Protein AF-A0A0D3BZG3-F1 (afdb_monomer)

InterPro domains:
  IPR004252 Probable transposase, Ptta/En/Spm, plant [PF03004] (2-78)

Organism: NCBI:txid109376

Mean predicted aligned error: 18.25 Å

Secondary structure (DSSP, 8-state):
-HHHHHHHB-TTS-BSSHHHHHHHHHHHHHHHHHHHHHHHH-TT----PPPHHHHHHHHHHHSPEETTEETTTTTTTTS-STHHHHHHHHHHHHHHHHHHHHHHHHHHHHHHHHHHHHHHHHHHHHHHHHHHHHHHHHH-HHHHHHHHHHHHHS--TTSS-----HHHHHHHHHHHHHHHT--

Structure (mmCIF, N/CA/C/O backbone):
data_AF-A0A0D3BZG3-F1
#
_entry.id   AF-A0A0D3BZG3-F1
#
loop_
_atom_site.group_PDB
_atom_site.id
_atom_site.type_symbol
_atom_site.label_atom_id
_atom_site.label_alt_id
_atom_site.label_comp_id
_atom_site.label_asym_id
_atom_site.label_entity_id
_atom_site.label_seq_id
_atom_site.pdbx_PDB_ins_code
_atom_site.Cartn_x
_atom_site.Cartn_y
_atom_site.Cartn_z
_atom_site.occupancy
_atom_site.B_iso_or_equiv
_atom_site.auth_seq_id
_atom_site.auth_comp_id
_atom_site.auth_asym_id
_atom_site.auth_atom_id
_atom_site.pdbx_PDB_model_num
ATOM 1 N N . MET A 1 1 ? -19.633 0.358 17.321 1.00 70.88 1 MET A N 1
ATOM 2 C CA . MET A 1 1 ? -20.616 -0.721 17.039 1.00 70.88 1 MET A CA 1
ATOM 3 C C . MET A 1 1 ? -20.225 -1.660 15.892 1.00 70.88 1 MET A C 1
ATOM 5 O O . MET A 1 1 ? -20.568 -2.832 15.972 1.00 70.88 1 MET A O 1
ATOM 9 N N . GLU A 1 2 ? -19.466 -1.230 14.874 1.00 72.12 2 GLU A N 1
ATOM 10 C CA . GLU A 1 2 ? -19.114 -2.081 13.711 1.00 72.12 2 GLU A CA 1
ATOM 11 C C . GLU A 1 2 ? -18.457 -3.430 14.058 1.00 72.12 2 GLU A C 1
ATOM 13 O O . GLU A 1 2 ? -18.775 -4.464 13.470 1.00 72.12 2 GLU A O 1
ATOM 18 N N . LEU A 1 3 ? -17.553 -3.451 15.043 1.00 72.25 3 LEU A N 1
ATOM 19 C CA . LEU A 1 3 ? -16.889 -4.688 15.463 1.00 72.25 3 LEU A CA 1
ATOM 20 C C . LEU A 1 3 ? -17.866 -5.678 16.121 1.00 72.25 3 LEU A C 1
ATOM 22 O O . LEU A 1 3 ? -17.740 -6.891 15.933 1.00 72.25 3 LEU A O 1
ATOM 26 N N . PHE A 1 4 ? -18.840 -5.165 16.877 1.00 75.69 4 PHE A N 1
ATOM 27 C CA . PHE A 1 4 ? -19.875 -5.971 17.525 1.00 75.69 4 PHE A CA 1
ATOM 28 C C . PHE A 1 4 ? -20.779 -6.621 16.474 1.00 75.69 4 PHE A C 1
ATOM 30 O O . PHE A 1 4 ? -21.001 -7.829 16.517 1.00 75.69 4 PHE A O 1
ATOM 37 N N . ASP A 1 5 ? -21.180 -5.852 15.462 1.00 78.50 5 ASP A N 1
ATOM 38 C CA . ASP A 1 5 ? -21.938 -6.347 14.314 1.00 78.50 5 ASP A CA 1
ATOM 39 C C . ASP A 1 5 ? -21.206 -7.458 13.566 1.00 78.50 5 ASP A C 1
ATOM 41 O O . ASP A 1 5 ? -21.783 -8.506 13.289 1.00 78.50 5 ASP A O 1
ATOM 45 N N . ARG A 1 6 ? -19.908 -7.280 13.305 1.00 79.44 6 ARG A N 1
ATOM 46 C CA . ARG A 1 6 ? -19.104 -8.277 12.583 1.00 79.44 6 ARG A CA 1
ATOM 47 C C . ARG A 1 6 ? -18.940 -9.596 13.341 1.00 79.44 6 ARG A C 1
ATOM 49 O O . ARG A 1 6 ? -18.665 -10.621 12.725 1.00 79.44 6 ARG A O 1
ATOM 56 N N . THR A 1 7 ? -19.057 -9.566 14.666 1.00 77.88 7 THR A N 1
ATOM 57 C CA . THR A 1 7 ? -18.831 -10.732 15.535 1.00 77.88 7 THR A CA 1
ATOM 58 C C . THR A 1 7 ? -20.122 -11.406 15.993 1.00 77.88 7 THR A C 1
ATOM 60 O O . THR A 1 7 ? -20.099 -12.603 16.266 1.00 77.88 7 THR A O 1
ATOM 63 N N . HIS A 1 8 ? -21.240 -10.675 16.036 1.00 80.12 8 HIS A N 1
ATOM 64 C CA . HIS A 1 8 ? -22.516 -11.167 16.566 1.00 80.12 8 HIS A CA 1
ATOM 65 C C . HIS A 1 8 ? -23.645 -11.211 15.526 1.00 80.12 8 HIS A C 1
ATOM 67 O O . HIS A 1 8 ? -24.749 -11.632 15.872 1.00 80.12 8 HIS A O 1
ATOM 73 N N . LYS A 1 9 ? -23.401 -10.834 14.260 1.00 86.25 9 LYS A N 1
ATOM 74 C CA . LYS A 1 9 ? -24.331 -11.060 13.140 1.00 86.25 9 LYS A CA 1
ATOM 75 C C . LYS A 1 9 ? -23.862 -12.213 12.248 1.00 86.25 9 LYS A C 1
ATOM 77 O O . LYS A 1 9 ? -22.671 -12.424 12.032 1.00 86.25 9 LYS A O 1
ATOM 82 N N . ASN A 1 10 ? -24.814 -12.981 11.727 1.00 83.69 10 ASN A N 1
ATOM 83 C CA . ASN A 1 10 ? -24.565 -14.036 10.751 1.00 83.69 10 ASN A CA 1
ATOM 84 C C . ASN A 1 10 ? -24.375 -13.452 9.335 1.00 83.69 10 ASN A C 1
ATOM 86 O O . ASN A 1 10 ? -24.550 -12.258 9.101 1.00 83.69 10 ASN A O 1
ATOM 90 N N . LYS A 1 11 ? -24.062 -14.307 8.351 1.00 84.00 11 LYS A N 1
ATOM 91 C CA . LYS A 1 11 ? -23.885 -13.888 6.944 1.00 84.00 11 LYS A CA 1
ATOM 92 C C . LYS A 1 11 ? -25.138 -13.253 6.315 1.00 84.00 11 LYS A C 1
ATOM 94 O O . LYS A 1 11 ? -25.017 -12.603 5.285 1.00 84.00 11 LYS A O 1
ATOM 99 N N . ALA A 1 12 ? -26.315 -13.448 6.911 1.00 83.44 12 ALA A N 1
ATOM 100 C CA . ALA A 1 12 ? -27.575 -12.840 6.488 1.00 83.44 12 ALA A CA 1
ATOM 101 C C . ALA A 1 12 ? -27.869 -11.505 7.207 1.00 83.44 12 ALA A C 1
ATOM 103 O O . ALA A 1 12 ? -28.933 -10.930 7.005 1.00 83.44 12 ALA A O 1
ATOM 104 N N . GLY A 1 13 ? -26.952 -11.012 8.050 1.00 80.69 13 GLY A N 1
ATOM 105 C CA . GLY A 1 13 ? -27.089 -9.748 8.778 1.00 80.69 13 GLY A CA 1
ATOM 106 C C . GLY A 1 13 ? -27.972 -9.812 10.029 1.00 80.69 13 GLY A C 1
ATOM 107 O O . GLY A 1 13 ? -28.154 -8.788 10.683 1.00 80.69 13 GLY A O 1
ATOM 108 N N . ALA A 1 14 ? -28.491 -10.988 10.389 1.00 85.31 14 ALA A N 1
ATOM 109 C CA . ALA A 1 14 ? -29.283 -11.188 11.603 1.00 85.31 14 ALA A CA 1
ATOM 110 C C . ALA A 1 14 ? -28.386 -11.533 12.799 1.00 85.31 14 ALA A C 1
ATOM 112 O O . ALA A 1 14 ? -27.358 -12.196 12.630 1.00 85.31 14 ALA A O 1
ATOM 113 N N . PHE A 1 15 ? -28.778 -11.117 14.006 1.00 85.75 15 PHE A N 1
ATOM 114 C CA . PHE A 1 15 ? -28.044 -11.462 15.223 1.00 85.75 15 PHE A CA 1
ATOM 115 C C . PHE A 1 15 ? -28.040 -12.975 15.459 1.00 85.75 15 PHE A C 1
ATOM 117 O O . PHE A 1 15 ? -29.028 -13.670 15.229 1.00 85.75 15 PHE A O 1
ATOM 124 N N . VAL A 1 16 ? -26.892 -13.488 15.895 1.00 83.75 16 VAL A N 1
ATOM 125 C CA . VAL A 1 16 ? -26.680 -14.918 16.156 1.00 83.75 16 VAL A CA 1
ATOM 126 C C . VAL A 1 16 ? -27.419 -15.364 17.420 1.00 83.75 16 VAL A C 1
ATOM 128 O O . VAL A 1 16 ? -27.819 -16.523 17.520 1.00 83.75 16 VAL A O 1
ATOM 131 N N . ASP A 1 17 ? -27.625 -14.455 18.372 1.00 84.25 17 ASP A N 1
ATOM 132 C CA . ASP A 1 17 ? -28.314 -14.723 19.626 1.00 84.25 17 ASP A CA 1
ATOM 133 C C . ASP A 1 17 ? -29.181 -13.535 20.084 1.00 84.25 17 ASP A C 1
ATOM 135 O O . ASP A 1 17 ? -28.830 -12.370 19.893 1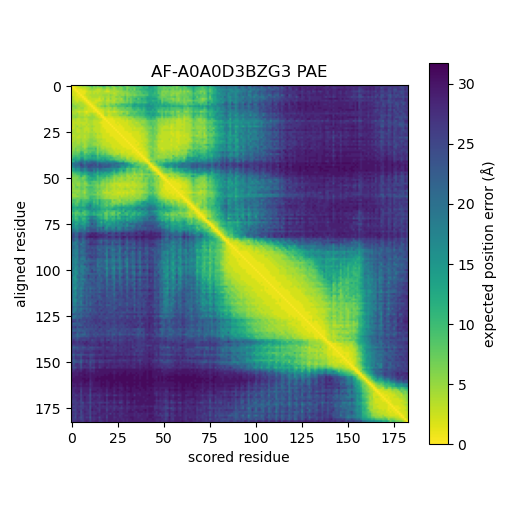.00 84.25 17 ASP A O 1
ATOM 139 N N . GLU A 1 18 ? -30.304 -13.848 20.741 1.00 85.12 18 GLU A N 1
ATOM 140 C CA . GLU A 1 18 ? -31.297 -12.879 21.242 1.00 85.12 18 GLU A CA 1
ATOM 141 C C . GLU A 1 18 ? -30.703 -11.906 22.278 1.00 85.12 18 GLU A C 1
ATOM 143 O O . GLU A 1 18 ? -31.145 -10.768 22.437 1.00 85.12 18 GLU A O 1
ATOM 148 N N . ARG A 1 19 ? -29.655 -12.329 22.992 1.00 83.19 19 ARG A N 1
ATOM 149 C CA . ARG A 1 19 ? -28.998 -11.498 24.003 1.00 83.19 19 ARG A CA 1
ATOM 150 C C . ARG A 1 19 ? -28.134 -10.415 23.360 1.00 83.19 19 ARG A C 1
ATOM 152 O O . ARG A 1 19 ? -28.138 -9.292 23.857 1.00 83.19 19 ARG A O 1
ATOM 159 N N . SER A 1 20 ? -27.417 -10.731 22.288 1.00 82.06 20 SER A N 1
ATOM 160 C CA . SER A 1 20 ? -26.650 -9.761 21.504 1.00 82.06 20 SER A CA 1
ATOM 161 C C . SER A 1 20 ? -27.558 -8.753 20.817 1.00 82.06 20 SER A C 1
ATOM 163 O O . SER A 1 20 ? -27.250 -7.566 20.839 1.00 82.06 20 SER A O 1
ATOM 165 N N . GLU A 1 21 ? -28.705 -9.198 20.299 1.00 86.00 21 GLU A N 1
ATOM 166 C CA . GLU A 1 21 ? -29.731 -8.301 19.758 1.00 86.00 21 GLU A CA 1
ATOM 167 C C . GLU A 1 21 ? -30.263 -7.340 20.827 1.00 86.00 21 GLU A C 1
ATOM 169 O O . GLU A 1 21 ? -30.311 -6.130 20.611 1.00 86.00 21 GLU A O 1
ATOM 174 N N . LYS A 1 22 ? -30.583 -7.850 22.022 1.00 87.00 22 LYS A N 1
ATOM 175 C CA . LYS A 1 22 ? -31.026 -7.008 23.137 1.00 87.00 22 LYS A CA 1
ATOM 176 C C . LYS A 1 22 ? -29.976 -5.970 23.538 1.00 87.00 22 LYS A C 1
ATOM 178 O O . LYS A 1 22 ? -30.313 -4.806 23.701 1.00 87.00 22 LYS A O 1
ATOM 183 N N . ILE A 1 23 ? -28.710 -6.374 23.661 1.00 84.88 23 ILE A N 1
ATOM 184 C CA . ILE A 1 23 ? -27.612 -5.450 23.988 1.00 84.88 23 ILE A CA 1
ATOM 185 C C . ILE A 1 23 ? -27.463 -4.402 22.891 1.00 84.88 23 ILE A C 1
ATOM 187 O O . ILE A 1 23 ? -27.331 -3.226 23.199 1.00 84.88 23 ILE A O 1
ATOM 191 N N . TYR A 1 24 ? -27.510 -4.806 21.624 1.00 86.19 24 TYR A N 1
ATOM 192 C CA . TYR A 1 24 ? -27.417 -3.876 20.508 1.00 86.19 24 TYR A CA 1
ATOM 193 C C . TYR A 1 24 ? -28.527 -2.818 20.555 1.00 86.19 24 TYR A C 1
ATOM 195 O O . TYR A 1 24 ? -28.238 -1.629 20.446 1.00 86.19 24 TYR A O 1
ATOM 203 N N . AS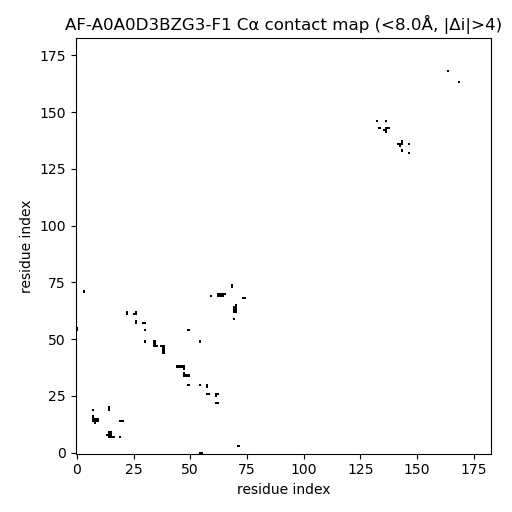N A 1 25 ? -29.772 -3.242 20.785 1.00 87.75 25 ASN A N 1
ATOM 204 C CA . ASN A 1 25 ? -30.918 -2.342 20.896 1.00 87.75 25 ASN A CA 1
ATOM 205 C C . ASN A 1 25 ? -30.816 -1.425 22.126 1.00 87.75 25 ASN A C 1
ATOM 207 O O . ASN A 1 25 ? -31.106 -0.237 22.019 1.00 87.75 25 ASN A O 1
ATOM 211 N N . ASP A 1 26 ? -30.350 -1.940 23.268 1.00 88.25 26 ASP A N 1
ATOM 212 C CA . ASP A 1 26 ? -30.144 -1.148 24.487 1.00 88.25 26 ASP A CA 1
ATOM 213 C C . ASP A 1 26 ? -29.033 -0.092 24.300 1.00 88.25 26 ASP A C 1
ATOM 215 O O . ASP A 1 26 ? -29.169 1.044 24.761 1.00 88.25 26 ASP A O 1
ATOM 219 N N . VAL A 1 27 ? -27.943 -0.436 23.598 1.00 87.31 27 VAL A N 1
ATOM 220 C CA . VAL A 1 27 ? -26.867 0.510 23.248 1.00 87.31 27 VAL A CA 1
ATOM 221 C C . VAL A 1 27 ? -27.385 1.571 22.284 1.00 87.31 27 VAL A C 1
ATOM 223 O O . VAL A 1 27 ? -27.150 2.753 22.516 1.00 87.31 27 VAL A O 1
ATOM 226 N N . ALA A 1 28 ? -28.093 1.165 21.227 1.00 86.69 28 ALA A N 1
ATOM 227 C CA . ALA A 1 28 ? -28.656 2.082 20.240 1.00 86.69 28 ALA A CA 1
ATOM 228 C C . ALA A 1 28 ? -29.630 3.071 20.896 1.00 86.69 28 ALA A C 1
ATOM 230 O O . ALA A 1 28 ? -29.489 4.275 20.719 1.00 86.69 28 ALA A O 1
ATOM 231 N N . ALA A 1 29 ? -30.529 2.587 21.759 1.00 89.25 29 ALA A N 1
ATOM 232 C CA . ALA A 1 29 ? -31.449 3.442 22.502 1.00 89.25 29 ALA A CA 1
ATOM 233 C C . ALA A 1 29 ? -30.719 4.444 23.411 1.00 89.25 29 ALA A C 1
ATOM 235 O O . ALA A 1 29 ? -31.145 5.590 23.541 1.00 89.25 29 ALA A O 1
ATOM 236 N N . ARG A 1 30 ? -29.608 4.036 24.041 1.00 87.25 30 ARG A N 1
ATOM 237 C CA . ARG A 1 30 ? -28.824 4.924 24.909 1.00 87.25 30 ARG A CA 1
ATOM 238 C C . ARG A 1 30 ? -27.984 5.937 24.125 1.00 87.25 30 ARG A C 1
ATOM 240 O O . ARG A 1 30 ? -27.768 7.039 24.628 1.00 87.25 30 ARG A O 1
ATOM 247 N N . ILE A 1 31 ? -27.520 5.578 22.928 1.00 87.75 31 ILE A N 1
ATOM 248 C CA . ILE A 1 31 ? -26.890 6.506 21.979 1.00 87.75 31 ILE A CA 1
ATOM 249 C C . ILE A 1 31 ? -27.908 7.563 21.563 1.00 87.75 31 ILE A C 1
ATOM 251 O O . ILE A 1 31 ? -27.652 8.738 21.797 1.00 87.75 31 ILE A O 1
ATOM 255 N N . ASP A 1 32 ? -29.085 7.150 21.087 1.00 86.75 32 ASP A N 1
ATOM 256 C CA . ASP A 1 32 ? -30.158 8.065 20.679 1.00 86.75 32 ASP A CA 1
ATOM 257 C C . ASP A 1 32 ? -30.571 9.000 21.827 1.00 86.75 32 ASP A C 1
ATOM 259 O O . ASP A 1 32 ? -30.755 10.204 21.635 1.00 86.75 32 ASP A O 1
ATOM 263 N N . GLU A 1 33 ? -30.682 8.471 23.051 1.00 87.94 33 GLU A N 1
ATOM 264 C CA . GLU A 1 33 ? -30.983 9.267 24.242 1.00 87.94 33 GLU A CA 1
ATOM 265 C C . GLU A 1 33 ? -29.896 10.325 24.507 1.00 87.94 33 GLU A C 1
ATOM 267 O O . GLU A 1 33 ? -30.214 11.486 24.766 1.00 87.94 33 GLU A O 1
ATOM 272 N N . ARG A 1 34 ? -28.614 9.949 24.427 1.00 85.12 34 ARG A N 1
ATOM 273 C CA . ARG A 1 34 ? -27.482 10.864 24.646 1.00 85.12 34 ARG A CA 1
ATOM 274 C C . ARG A 1 34 ? -27.348 11.898 23.532 1.00 85.12 34 ARG A C 1
ATOM 276 O O . ARG A 1 34 ? -27.098 13.060 23.836 1.00 85.12 34 ARG A O 1
ATOM 283 N N . GLU A 1 35 ? -27.557 11.510 22.280 1.00 84.25 35 GLU A N 1
ATOM 284 C CA . GLU A 1 35 ? -27.591 12.433 21.141 1.00 84.25 35 GLU A CA 1
ATOM 285 C C . GLU A 1 35 ? -28.745 13.426 21.277 1.00 84.25 35 GLU A C 1
ATOM 287 O O . GLU A 1 35 ? -28.547 14.623 21.083 1.00 84.25 35 GLU A O 1
ATOM 292 N N . THR A 1 36 ? -29.923 12.971 21.716 1.00 83.56 36 THR A N 1
ATOM 293 C CA . THR A 1 36 ? -31.077 13.848 21.967 1.00 83.56 36 THR A CA 1
ATOM 294 C C . THR A 1 36 ? -30.811 14.822 23.117 1.00 83.56 36 THR A C 1
ATOM 296 O O . THR A 1 36 ? -31.143 16.001 23.004 1.00 83.56 36 THR A O 1
ATOM 299 N N . GLN A 1 37 ? -30.192 14.367 24.211 1.00 82.00 37 GLN A N 1
ATOM 300 C CA . GLN A 1 37 ? -29.806 15.240 25.328 1.00 82.00 37 GLN A CA 1
ATOM 301 C C . GLN A 1 37 ? -28.800 16.309 24.883 1.00 82.00 37 GLN A C 1
ATOM 303 O O . GLN A 1 37 ? -28.996 17.490 25.160 1.00 82.00 37 GLN A O 1
ATOM 308 N N . LEU A 1 38 ? -27.766 15.924 24.130 1.00 81.44 38 LEU A N 1
ATOM 309 C CA . LEU A 1 38 ? -26.771 16.869 23.621 1.00 81.44 38 LEU A CA 1
ATOM 310 C C . LEU A 1 38 ? -27.352 17.818 22.565 1.00 81.44 38 LEU A C 1
ATOM 312 O O . LEU A 1 38 ? -26.970 18.984 22.518 1.00 81.44 38 LEU A O 1
ATOM 316 N N . ALA A 1 39 ? -28.298 17.357 21.747 1.00 78.94 39 ALA A N 1
ATOM 317 C CA . ALA A 1 39 ? -29.020 18.204 20.802 1.00 78.94 39 ALA A CA 1
ATOM 318 C C . ALA A 1 39 ? -29.944 19.212 21.509 1.00 78.94 39 ALA A C 1
ATOM 320 O O . ALA A 1 39 ? -30.154 20.305 20.996 1.00 78.94 39 ALA A O 1
ATOM 321 N N . GLN A 1 40 ? -30.480 18.876 22.689 1.00 73.12 40 GLN A N 1
ATOM 322 C CA . GLN A 1 40 ? -31.247 19.812 23.522 1.00 73.12 40 GLN A CA 1
ATOM 323 C C . GLN A 1 40 ? -30.355 20.847 24.221 1.00 73.12 40 GLN A C 1
ATOM 325 O O . GLN A 1 40 ? -30.778 21.988 24.404 1.00 73.12 40 GLN A O 1
ATOM 330 N N . GLU A 1 41 ? -29.135 20.469 24.610 1.00 71.50 41 GLU A N 1
ATOM 331 C CA . GLU A 1 41 ? -28.142 21.392 25.179 1.00 71.50 41 GLU A CA 1
ATOM 332 C C . GLU A 1 41 ? -27.454 22.257 24.109 1.00 71.50 41 GLU A C 1
ATOM 334 O O . GLU A 1 41 ? -27.011 23.371 24.397 1.00 71.50 41 GLU A O 1
ATOM 339 N N . SER A 1 42 ? -27.387 21.778 22.865 1.00 68.06 42 SER A N 1
ATOM 340 C CA . SER A 1 42 ? -26.844 22.516 21.728 1.00 68.06 42 SER A CA 1
ATOM 341 C C . SER A 1 42 ? -27.911 23.433 21.119 1.00 68.06 42 SER A C 1
ATOM 343 O O . SER A 1 42 ? -28.793 23.004 20.381 1.00 68.06 42 SER A O 1
ATOM 345 N N . ALA A 1 43 ? -27.813 24.736 21.390 1.00 60.75 43 ALA A N 1
ATOM 346 C CA . ALA A 1 43 ? -28.725 25.758 20.859 1.00 60.75 43 ALA A CA 1
ATOM 347 C C . ALA A 1 43 ? -28.685 25.923 19.319 1.00 60.75 43 ALA A C 1
ATOM 349 O O . ALA A 1 43 ? -29.480 26.684 18.767 1.00 60.75 43 ALA A O 1
ATOM 350 N N . ASP A 1 44 ? -27.785 25.213 18.629 1.00 64.62 44 ASP A N 1
ATOM 351 C CA . ASP A 1 44 ? -27.470 25.408 17.211 1.00 64.62 44 ASP A CA 1
ATOM 352 C C . ASP A 1 44 ? -28.222 24.453 16.262 1.00 64.62 44 ASP A C 1
ATOM 354 O O . ASP A 1 44 ? -28.109 24.583 15.043 1.00 64.62 44 ASP A O 1
ATOM 358 N N . GLY A 1 45 ? -29.003 23.496 16.785 1.00 59.38 45 GLY A N 1
ATOM 359 C CA . GLY A 1 45 ? -29.838 22.593 15.973 1.00 59.38 45 GLY A CA 1
ATOM 360 C C . GLY A 1 45 ? -29.061 21.666 15.025 1.00 59.38 45 GLY A C 1
ATOM 361 O O . GLY A 1 45 ? -29.644 21.087 14.107 1.00 59.38 45 GLY A O 1
ATOM 362 N N . LEU A 1 46 ? -27.747 21.537 15.226 1.00 64.62 46 LEU A N 1
ATOM 363 C CA . LEU A 1 46 ? -26.879 20.648 14.461 1.00 64.62 46 LEU A CA 1
ATOM 364 C C . LEU A 1 46 ? -27.045 19.197 14.945 1.00 64.62 46 LEU A C 1
ATOM 366 O O . LEU A 1 46 ? -27.160 18.972 16.150 1.00 64.62 46 LEU A O 1
ATOM 370 N N . PRO A 1 47 ? -27.038 18.202 14.036 1.00 60.94 47 PRO A N 1
ATOM 371 C CA . PRO A 1 47 ? -27.072 16.799 14.427 1.00 60.94 47 PRO A CA 1
ATOM 372 C C . PRO A 1 47 ? -25.813 16.468 15.236 1.00 60.94 47 PRO A C 1
ATOM 374 O O . PRO A 1 47 ? -24.696 16.511 14.715 1.00 60.94 47 PRO A O 1
ATOM 377 N N . VAL A 1 48 ? -26.000 16.171 16.522 1.00 72.75 48 VAL A N 1
ATOM 378 C CA . VAL A 1 48 ? -24.919 15.742 17.408 1.00 72.75 48 VAL A CA 1
ATOM 379 C C . VAL A 1 48 ? -24.675 14.263 17.159 1.00 72.75 48 VAL A C 1
ATOM 381 O O . VAL A 1 48 ? -25.518 13.441 17.489 1.00 72.75 48 VAL A O 1
ATOM 384 N N . VAL A 1 49 ? -23.525 13.942 16.572 1.00 78.88 49 VAL A N 1
ATOM 385 C CA . VAL A 1 49 ? -23.066 12.560 16.400 1.00 78.88 49 VAL A CA 1
ATOM 386 C C . VAL A 1 49 ? -22.082 12.253 17.518 1.00 78.88 49 VAL A C 1
ATOM 388 O O . VAL A 1 49 ? -21.080 12.962 17.661 1.00 78.88 49 VAL A O 1
ATOM 391 N N . LEU A 1 50 ? -22.349 11.211 18.309 1.00 81.12 50 LEU A N 1
ATOM 392 C CA . LEU A 1 50 ? -21.425 10.802 19.367 1.00 81.12 50 LEU A CA 1
ATOM 393 C C . LEU A 1 50 ? -20.087 10.339 18.796 1.00 81.12 50 LEU A C 1
ATOM 395 O O . LEU A 1 50 ? -20.005 9.645 17.778 1.00 81.12 50 LEU A O 1
ATOM 399 N N . SER A 1 51 ? -19.012 10.674 19.505 1.00 81.25 51 SER A N 1
ATOM 400 C CA . SER A 1 51 ? -17.696 10.136 19.183 1.00 81.25 51 SER A CA 1
ATOM 401 C C . SER A 1 51 ? -17.628 8.632 19.482 1.00 81.25 51 SER A C 1
ATOM 403 O O . SER A 1 51 ? -18.318 8.114 20.364 1.00 81.25 51 SER A O 1
ATOM 405 N N . THR A 1 52 ? -16.725 7.916 18.806 1.00 77.31 52 THR A N 1
ATOM 406 C CA . THR A 1 52 ? -16.493 6.478 19.040 1.00 77.31 52 THR A CA 1
ATOM 407 C C . THR A 1 52 ? -16.200 6.162 20.512 1.00 77.31 52 THR A C 1
ATOM 409 O O . THR A 1 52 ? -16.652 5.145 21.026 1.00 77.31 52 THR A O 1
ATOM 412 N N . ILE A 1 53 ? -15.499 7.059 21.213 1.00 76.12 53 ILE A N 1
ATOM 413 C CA . ILE A 1 53 ? -15.153 6.903 22.634 1.00 76.12 53 ILE A CA 1
ATOM 414 C C . ILE A 1 53 ? -16.408 6.940 23.518 1.00 76.12 53 ILE A C 1
ATOM 416 O O . ILE A 1 53 ? -16.514 6.194 24.492 1.00 76.12 53 ILE A O 1
ATOM 420 N N . GLU A 1 54 ? -17.371 7.803 23.198 1.00 80.12 54 GLU A N 1
ATOM 421 C CA . GLU A 1 54 ? -18.623 7.919 23.952 1.00 80.12 54 GLU A CA 1
ATOM 422 C C . GLU A 1 54 ? -19.544 6.730 23.697 1.00 80.12 54 GLU A C 1
ATOM 424 O O . GLU A 1 54 ? -20.138 6.203 24.637 1.00 80.12 54 GLU A O 1
ATOM 429 N N . VAL A 1 55 ? -19.595 6.254 22.452 1.00 82.12 55 VAL A N 1
ATOM 430 C CA . VAL A 1 55 ? -20.297 5.019 22.083 1.00 82.12 55 VAL A CA 1
ATOM 431 C C . VAL A 1 55 ? -19.727 3.811 22.837 1.00 82.12 55 VAL A C 1
ATOM 433 O O . VAL A 1 55 ? -20.491 3.015 23.383 1.00 82.12 55 VAL A O 1
ATOM 436 N N . ASP A 1 56 ? -18.400 3.694 22.936 1.00 80.56 56 ASP A N 1
ATOM 437 C CA . ASP A 1 56 ? -17.748 2.612 23.687 1.00 80.56 56 ASP A CA 1
ATOM 438 C C . ASP A 1 56 ? -18.057 2.694 25.190 1.00 80.56 56 ASP A C 1
ATOM 440 O O . ASP A 1 56 ? -18.326 1.678 25.835 1.00 80.56 56 ASP A O 1
ATOM 444 N N . ARG A 1 57 ? -18.116 3.908 25.753 1.00 82.75 57 ARG A N 1
ATOM 445 C CA . ARG A 1 57 ? -18.519 4.119 27.151 1.00 82.75 57 ARG A CA 1
ATOM 446 C C . ARG A 1 57 ? -19.962 3.686 27.401 1.00 82.75 57 ARG A C 1
ATOM 448 O O . ARG A 1 57 ? -20.237 3.024 28.400 1.00 82.75 57 ARG A O 1
ATOM 455 N N . ILE A 1 58 ? -20.873 4.033 26.494 1.00 85.19 58 ILE A N 1
ATOM 456 C CA . ILE A 1 58 ? -22.275 3.607 26.559 1.00 85.19 58 ILE A CA 1
ATOM 457 C C . ILE A 1 58 ? -22.360 2.081 26.502 1.00 85.19 58 ILE A C 1
ATOM 459 O O . ILE A 1 58 ? -23.073 1.478 27.304 1.00 85.19 58 ILE A O 1
ATOM 463 N N . TYR A 1 59 ? -21.587 1.447 25.619 1.00 82.06 59 TYR A N 1
ATOM 464 C CA . TYR A 1 59 ? -21.510 -0.007 25.541 1.00 82.06 59 TYR A CA 1
ATOM 465 C C . TYR A 1 59 ? -21.050 -0.631 26.867 1.00 82.06 59 TYR A C 1
ATOM 467 O O . TYR A 1 59 ? -21.675 -1.576 27.341 1.00 82.06 59 TYR A O 1
ATOM 475 N N . GLU A 1 60 ? -20.025 -0.090 27.529 1.00 80.50 60 GLU A N 1
ATOM 476 C CA . GLU A 1 60 ? -19.580 -0.577 28.845 1.00 80.50 60 GLU A CA 1
ATOM 477 C C . GLU A 1 60 ? -20.608 -0.395 29.978 1.00 80.50 60 GLU A C 1
ATOM 479 O O . GLU A 1 60 ? -20.570 -1.143 30.967 1.00 80.50 60 GLU A O 1
ATOM 484 N N . GLU A 1 61 ? -21.498 0.596 29.873 1.00 81.31 61 GLU A N 1
ATOM 485 C CA . GLU A 1 61 ? -22.584 0.838 30.830 1.00 81.31 61 GLU A CA 1
ATOM 486 C C . GLU A 1 61 ? -23.726 -0.175 30.669 1.00 81.31 61 GLU A C 1
ATOM 488 O O . GLU A 1 61 ? -24.228 -0.691 31.671 1.00 81.31 61 GLU A O 1
ATOM 493 N N . VAL A 1 62 ? -24.122 -0.479 29.430 1.00 82.31 62 VAL A N 1
ATOM 494 C CA . VAL A 1 62 ? -25.291 -1.330 29.140 1.00 82.31 62 VAL A CA 1
ATOM 495 C C . VAL A 1 62 ? -24.940 -2.808 28.967 1.00 82.31 62 VAL A C 1
ATOM 497 O O . VAL A 1 62 ? -25.767 -3.684 29.233 1.00 82.31 62 VAL A O 1
ATOM 500 N N . ALA A 1 63 ? -23.712 -3.126 28.550 1.00 78.69 63 ALA A N 1
ATOM 501 C CA . ALA A 1 63 ? -23.309 -4.502 28.327 1.00 78.69 63 ALA A CA 1
ATOM 502 C C . ALA A 1 63 ? -23.206 -5.270 29.662 1.00 78.69 63 ALA A C 1
ATOM 504 O O . ALA A 1 63 ? -22.595 -4.812 30.635 1.00 78.69 63 ALA A O 1
ATOM 505 N N .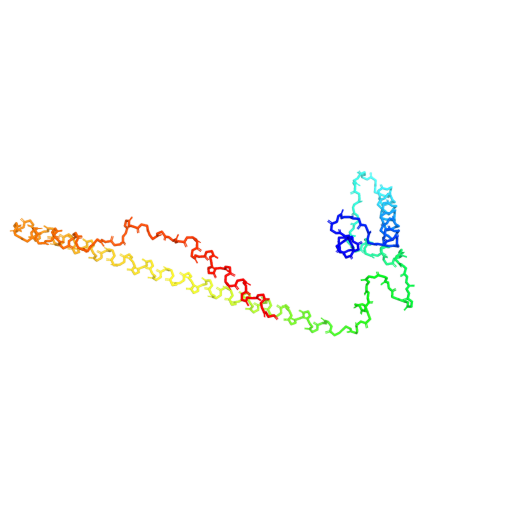 PRO A 1 64 ? -23.762 -6.492 29.735 1.00 75.81 64 PRO A N 1
ATOM 506 C CA . PRO A 1 64 ? -23.837 -7.247 30.975 1.00 75.81 64 PRO A CA 1
ATOM 507 C C . PRO A 1 64 ? -22.445 -7.662 31.460 1.00 75.81 64 PRO A C 1
ATOM 509 O O . PRO A 1 64 ? -21.725 -8.399 30.780 1.00 75.81 64 PRO A O 1
ATOM 512 N N . LYS A 1 65 ? -22.104 -7.255 32.686 1.00 76.50 65 LYS A N 1
ATOM 513 C CA . LYS A 1 65 ? -20.842 -7.606 33.346 1.00 76.50 65 LYS A CA 1
ATOM 514 C C . LYS A 1 65 ? -20.974 -8.953 34.055 1.00 76.50 65 LYS A C 1
ATOM 516 O O . LYS A 1 65 ? -21.761 -9.097 34.988 1.00 76.50 65 LYS A O 1
ATOM 521 N N . LYS A 1 66 ? -20.191 -9.959 33.653 1.00 69.44 66 LYS A N 1
ATOM 522 C CA . LYS A 1 66 ? -20.062 -11.230 34.396 1.00 69.44 66 LYS A CA 1
ATOM 523 C C . LYS A 1 66 ? -18.692 -11.283 35.062 1.00 69.44 66 LYS A C 1
ATOM 525 O O . LYS A 1 66 ? -17.678 -11.267 34.376 1.00 69.44 66 LYS A O 1
ATOM 530 N N . LYS A 1 67 ? -18.662 -11.369 36.399 1.00 72.56 67 LYS A N 1
ATOM 531 C CA . LYS A 1 67 ? -17.421 -11.371 37.205 1.00 72.56 67 LYS A CA 1
ATOM 532 C C . LYS A 1 67 ? -16.484 -10.189 36.877 1.00 72.56 67 LYS A C 1
ATOM 534 O O . LYS A 1 67 ? -1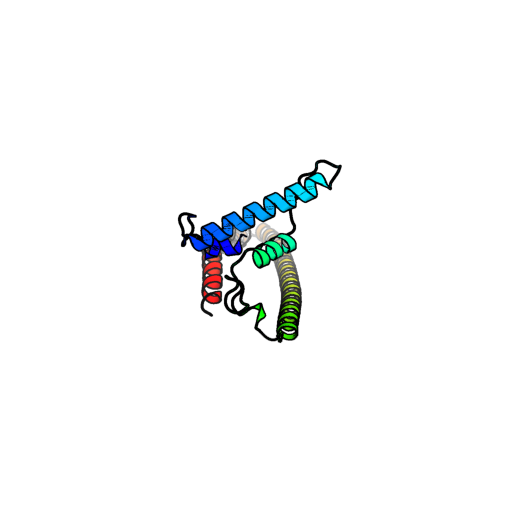5.286 -10.380 36.727 1.00 72.56 67 LYS A O 1
ATOM 539 N N . GLY A 1 68 ? -17.040 -8.987 36.701 1.00 70.06 68 GLY A N 1
ATOM 540 C CA . GLY A 1 68 ? -16.272 -7.778 36.359 1.00 70.06 68 GLY A CA 1
ATOM 541 C C . GLY A 1 68 ? -15.877 -7.642 34.882 1.00 70.06 68 GLY A C 1
ATOM 542 O O . GLY A 1 68 ? -15.380 -6.593 34.496 1.00 70.06 68 GLY A O 1
ATOM 543 N N . ARG A 1 69 ? -16.149 -8.648 34.039 1.00 68.94 69 ARG A N 1
ATOM 544 C CA . ARG A 1 69 ? -15.830 -8.624 32.605 1.00 68.94 69 ARG A CA 1
ATOM 545 C C . ARG A 1 69 ? -17.034 -8.203 31.775 1.00 68.94 69 ARG A C 1
ATOM 547 O O . ARG A 1 69 ? -18.111 -8.789 31.919 1.00 68.94 69 ARG A O 1
ATOM 554 N N . VAL A 1 70 ? -16.836 -7.215 30.906 1.00 73.19 70 VAL A N 1
ATOM 555 C CA . VAL A 1 70 ? -17.833 -6.751 29.931 1.00 73.19 70 VAL A CA 1
ATOM 556 C C . VAL A 1 70 ? -17.920 -7.758 28.781 1.00 73.19 70 VAL A C 1
ATOM 558 O O . VAL A 1 70 ? -16.899 -8.236 28.279 1.00 73.19 70 VAL A O 1
ATOM 561 N N . LEU A 1 71 ? -19.143 -8.118 28.379 1.00 71.19 71 LEU A N 1
ATOM 562 C CA . LEU A 1 71 ? -19.376 -9.030 27.257 1.00 71.19 71 LEU A CA 1
ATOM 563 C C . LEU A 1 71 ? -18.687 -8.499 25.984 1.00 71.19 71 LEU A C 1
ATOM 565 O O . LEU A 1 71 ? -18.824 -7.327 25.650 1.00 71.19 71 LEU A O 1
ATOM 569 N N . GLY A 1 72 ? -17.928 -9.348 25.289 1.00 69.62 72 GLY A N 1
ATOM 570 C CA . GLY A 1 72 ? -17.204 -8.972 24.065 1.00 69.62 72 GLY A CA 1
ATOM 571 C C . GLY A 1 72 ? -15.835 -8.305 24.275 1.00 69.62 72 GLY A C 1
ATOM 572 O O . GLY A 1 72 ? -15.020 -8.348 23.363 1.00 69.62 72 GLY A O 1
ATOM 573 N N . ILE A 1 73 ? -15.523 -7.787 25.474 1.00 65.75 73 ILE A N 1
ATOM 574 C CA . ILE A 1 73 ? -14.221 -7.145 25.793 1.00 65.75 73 ILE A CA 1
ATOM 575 C C . ILE A 1 73 ? -13.225 -8.133 26.446 1.00 65.75 73 ILE A C 1
ATOM 577 O O . ILE A 1 73 ? -12.069 -7.812 26.714 1.00 65.75 73 ILE A O 1
ATOM 581 N N . GLY A 1 74 ? -13.634 -9.395 26.630 1.00 63.78 74 GLY A N 1
ATOM 582 C CA . GLY A 1 74 ? -12.750 -10.518 26.962 1.00 63.78 74 GLY A CA 1
ATOM 583 C C . GLY A 1 74 ? -11.750 -10.234 28.093 1.00 63.78 74 GLY A C 1
ATOM 584 O O . GLY A 1 74 ? -12.074 -9.588 29.084 1.00 63.78 74 GLY A O 1
ATOM 585 N N . SER A 1 75 ? -10.528 -10.747 27.938 1.00 59.22 75 SER A N 1
ATOM 586 C CA . SER A 1 75 ? -9.391 -10.463 28.826 1.00 59.22 75 SER A CA 1
ATOM 587 C C . SER A 1 75 ? -8.572 -9.256 28.356 1.00 59.22 75 SER A C 1
ATOM 589 O O . SER A 1 75 ? -7.514 -9.012 28.920 1.00 59.22 75 SER A O 1
ATOM 591 N N . VAL A 1 76 ? -9.008 -8.519 27.326 1.00 61.94 76 VAL A N 1
ATOM 592 C CA . VAL A 1 76 ? -8.201 -7.460 26.689 1.00 61.94 76 VAL A CA 1
ATOM 593 C C . VAL A 1 76 ? -7.831 -6.365 27.698 1.00 61.94 76 VAL A C 1
ATOM 595 O O . VAL A 1 76 ? -6.695 -5.903 27.697 1.00 61.94 76 VAL A O 1
ATOM 598 N N . ASN A 1 77 ? -8.741 -6.049 28.627 1.00 55.53 77 ASN A N 1
ATOM 599 C CA . ASN A 1 77 ? -8.485 -5.139 29.752 1.00 55.53 77 ASN A CA 1
ATOM 600 C C . ASN A 1 77 ? -7.813 -5.801 30.975 1.00 55.53 77 ASN A C 1
ATOM 602 O O . ASN A 1 77 ? -7.255 -5.091 31.806 1.00 55.53 77 ASN A O 1
ATOM 606 N N . ASP A 1 78 ? -7.850 -7.134 31.097 1.00 56.12 78 ASP A N 1
ATOM 607 C CA . ASP A 1 78 ? -7.214 -7.901 32.189 1.00 56.12 78 ASP A CA 1
ATOM 608 C C . ASP A 1 78 ? -5.717 -8.166 31.914 1.00 56.12 78 ASP A C 1
ATOM 610 O O . ASP A 1 78 ? -5.007 -8.666 32.788 1.00 56.12 78 ASP A O 1
ATOM 614 N N . VAL A 1 79 ? -5.216 -7.869 30.705 1.00 55.28 79 VAL A N 1
ATOM 615 C CA . VAL A 1 79 ? -3.792 -8.019 30.379 1.00 55.28 79 VAL A CA 1
ATOM 616 C C . VAL A 1 79 ? -3.012 -6.894 31.071 1.00 55.28 79 VAL A C 1
ATOM 618 O O . VAL A 1 79 ? -3.236 -5.721 30.755 1.00 55.28 79 VAL A O 1
ATOM 621 N N . PRO A 1 80 ? -2.064 -7.199 31.984 1.00 54.75 80 PRO A N 1
ATOM 622 C CA . PRO A 1 80 ? -1.139 -6.197 32.494 1.00 54.75 80 PRO A CA 1
ATOM 623 C C . PRO A 1 80 ? -0.475 -5.520 31.304 1.00 54.75 80 PRO A C 1
ATOM 625 O O . PRO A 1 80 ? -0.002 -6.208 30.403 1.00 54.75 80 PRO A O 1
ATOM 628 N N . ARG A 1 81 ? -0.466 -4.185 31.299 1.00 55.75 81 ARG A N 1
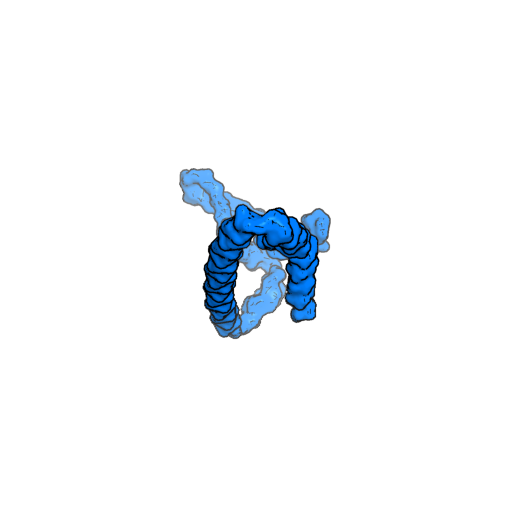ATOM 629 C CA . ARG A 1 81 ? 0.043 -3.298 30.245 1.00 55.75 81 ARG A CA 1
ATOM 630 C C . ARG A 1 81 ? 1.540 -3.526 29.952 1.00 55.75 81 ARG A C 1
ATOM 632 O O . ARG A 1 81 ? 2.361 -2.639 30.127 1.00 55.75 81 ARG A O 1
ATOM 639 N N . ALA A 1 82 ? 1.902 -4.694 29.430 1.00 49.41 82 ALA A N 1
ATOM 640 C CA . ALA A 1 82 ? 3.147 -4.962 28.717 1.00 49.41 82 ALA A CA 1
ATOM 641 C C . ALA A 1 82 ? 3.135 -4.297 27.320 1.00 49.41 82 ALA A C 1
ATOM 643 O O . ALA A 1 82 ? 4.066 -4.436 26.531 1.00 49.41 82 ALA A O 1
ATOM 644 N N . THR A 1 83 ? 2.069 -3.551 27.009 1.00 54.19 83 THR A N 1
ATOM 645 C CA . THR A 1 83 ? 1.737 -2.994 25.698 1.00 54.19 83 THR A CA 1
ATOM 646 C C . THR A 1 83 ? 2.508 -1.731 25.329 1.00 54.19 83 THR A C 1
ATOM 648 O O . THR A 1 83 ? 2.521 -1.390 24.151 1.00 54.19 83 THR A O 1
ATOM 651 N N . SER A 1 84 ? 3.204 -1.065 26.262 1.00 58.12 84 SER A N 1
ATOM 652 C CA . SER A 1 84 ? 4.075 0.063 25.880 1.00 58.12 84 SER A CA 1
ATOM 653 C C . SER A 1 84 ? 5.202 -0.408 24.959 1.00 58.12 84 SER A C 1
ATOM 655 O O . SER A 1 84 ? 5.441 0.198 23.921 1.00 58.12 84 SER A O 1
ATOM 657 N N . SER A 1 85 ? 5.836 -1.538 25.293 1.00 62.75 85 SER A N 1
ATOM 658 C CA . SER A 1 85 ? 6.907 -2.114 24.475 1.00 62.75 85 SER A CA 1
ATOM 659 C C . SER A 1 85 ? 6.390 -2.618 23.126 1.00 62.75 85 SER A C 1
ATOM 661 O O . SER A 1 85 ? 7.068 -2.446 22.121 1.00 62.75 85 SER A O 1
ATOM 663 N N . TYR A 1 86 ? 5.190 -3.205 23.074 1.00 65.50 86 TYR A N 1
ATOM 664 C CA . TYR A 1 86 ? 4.623 -3.682 21.810 1.00 65.50 86 TYR A CA 1
ATOM 665 C C . TYR A 1 86 ? 4.266 -2.529 20.860 1.00 65.50 86 TYR A C 1
ATOM 667 O O . TYR A 1 86 ? 4.574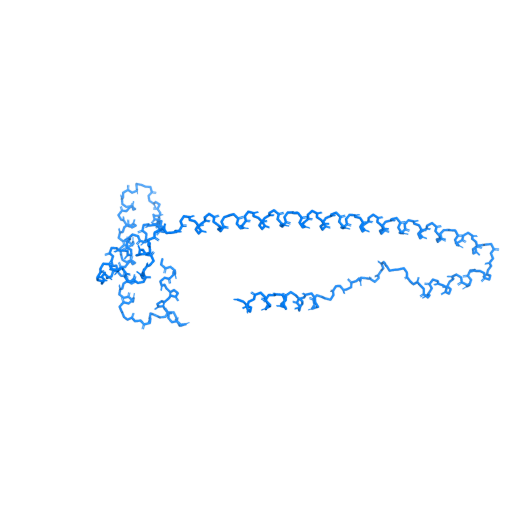 -2.617 19.676 1.00 65.50 86 TYR A O 1
ATOM 675 N N . GLY A 1 87 ? 3.676 -1.441 21.372 1.00 70.81 87 GLY A N 1
ATOM 676 C CA . GLY A 1 87 ? 3.401 -0.241 20.573 1.00 70.81 87 GLY A CA 1
ATOM 677 C C . GLY A 1 87 ? 4.681 0.378 20.013 1.00 70.81 87 GLY A C 1
ATOM 678 O O . GLY A 1 87 ? 4.797 0.541 18.806 1.00 70.81 87 GLY A O 1
ATOM 679 N N . GLN A 1 88 ? 5.685 0.594 20.871 1.00 75.06 88 GLN A N 1
ATOM 680 C CA . GLN A 1 88 ? 6.979 1.145 20.448 1.00 75.06 88 GLN A CA 1
ATOM 681 C C . GLN A 1 88 ? 7.677 0.270 19.404 1.00 75.06 88 GLN A C 1
ATOM 683 O O . GLN A 1 88 ? 8.135 0.785 18.394 1.00 75.06 88 GLN A O 1
ATOM 688 N N . ARG A 1 89 ? 7.694 -1.058 19.585 1.00 83.50 89 ARG A N 1
ATOM 689 C CA . ARG A 1 89 ? 8.292 -1.972 18.597 1.00 83.50 89 ARG A CA 1
ATOM 690 C C . ARG A 1 89 ? 7.595 -1.904 17.241 1.00 83.50 89 ARG A C 1
ATOM 692 O O . ARG A 1 89 ? 8.269 -1.946 16.221 1.00 83.50 89 ARG A O 1
ATOM 699 N N . ARG A 1 90 ? 6.265 -1.782 17.224 1.00 83.94 90 ARG A N 1
ATOM 700 C CA . ARG A 1 90 ? 5.494 -1.636 15.981 1.00 83.94 90 ARG A CA 1
ATOM 701 C C . ARG A 1 90 ? 5.788 -0.309 15.289 1.00 83.94 90 ARG A C 1
ATOM 703 O O . ARG A 1 90 ? 5.927 -0.299 14.070 1.00 83.94 90 ARG A O 1
ATOM 710 N N . ASP A 1 91 ? 5.906 0.775 16.047 1.00 86.19 91 ASP A N 1
ATOM 711 C CA . ASP A 1 91 ? 6.244 2.089 15.498 1.00 86.19 91 ASP A CA 1
ATOM 712 C C . ASP A 1 91 ? 7.680 2.112 14.943 1.00 86.19 91 ASP A C 1
ATOM 714 O O . ASP A 1 91 ? 7.898 2.596 13.830 1.00 86.19 91 ASP A O 1
ATOM 718 N N . ASP A 1 92 ? 8.636 1.507 15.655 1.00 90.31 92 ASP A N 1
ATOM 719 C CA . ASP A 1 92 ? 10.029 1.364 15.216 1.00 90.31 92 ASP A CA 1
ATOM 720 C C . ASP A 1 92 ? 10.139 0.520 13.932 1.00 90.31 92 ASP A C 1
ATOM 722 O O . ASP A 1 92 ? 10.835 0.904 12.992 1.00 90.31 92 ASP A O 1
ATOM 726 N N . GLU A 1 93 ? 9.428 -0.611 13.858 1.00 91.94 93 GLU A N 1
ATOM 727 C CA . GLU A 1 93 ? 9.365 -1.468 12.664 1.00 91.94 93 GLU A CA 1
ATOM 728 C C . GLU A 1 93 ? 8.763 -0.719 11.466 1.00 91.94 93 GLU A C 1
ATOM 730 O O . GLU A 1 93 ? 9.293 -0.788 10.357 1.00 91.94 93 GLU A O 1
ATOM 735 N N . VAL A 1 94 ? 7.687 0.04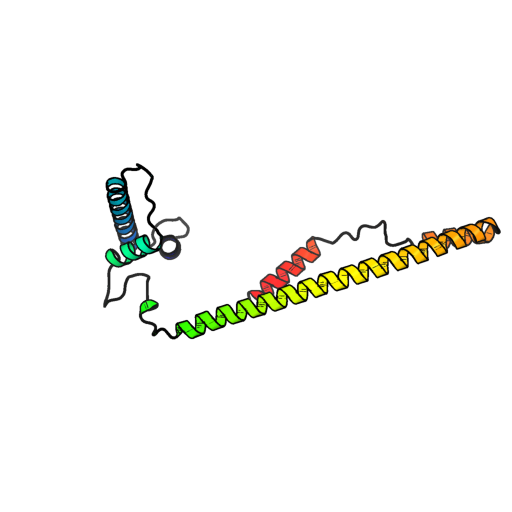6 11.676 1.00 93.75 94 VAL A N 1
ATOM 736 C CA . VAL A 1 94 ? 7.072 0.864 10.618 1.00 93.75 94 VAL A CA 1
ATOM 737 C C . VAL A 1 94 ? 8.020 1.968 10.151 1.00 93.75 94 VAL A C 1
ATOM 739 O O . VAL A 1 94 ? 8.082 2.234 8.951 1.00 93.75 94 VAL A O 1
ATOM 742 N N . SER A 1 95 ? 8.773 2.594 11.059 1.00 94.62 95 SER A N 1
ATOM 743 C CA . SER A 1 95 ? 9.778 3.594 10.686 1.00 94.62 95 SER A CA 1
ATOM 744 C C . SER A 1 95 ? 10.888 2.975 9.836 1.00 94.62 95 SER A C 1
ATOM 746 O O . SER A 1 95 ? 11.200 3.496 8.771 1.00 94.62 95 SER A O 1
ATOM 748 N N . GLN A 1 96 ? 11.412 1.814 10.237 1.00 94.81 96 GLN A N 1
ATOM 749 C CA . GLN A 1 96 ? 12.435 1.100 9.464 1.00 94.81 96 GLN A CA 1
ATOM 750 C C . GLN A 1 96 ? 11.934 0.700 8.072 1.00 94.81 96 GLN A C 1
ATOM 752 O O . GLN A 1 96 ? 12.648 0.855 7.084 1.00 94.81 96 GLN A O 1
ATOM 757 N N . LEU A 1 97 ? 10.695 0.212 7.967 1.00 96.12 97 LEU A N 1
ATOM 758 C CA . LEU A 1 97 ? 10.105 -0.142 6.675 1.00 96.12 97 LEU A CA 1
ATOM 759 C C . LEU A 1 97 ? 9.929 1.076 5.762 1.00 96.12 97 LEU A C 1
ATOM 761 O O . LEU A 1 97 ? 10.102 0.950 4.551 1.00 96.12 97 LEU A O 1
ATOM 765 N N . ARG A 1 98 ? 9.613 2.251 6.319 1.00 96.44 98 ARG A N 1
ATOM 766 C CA . ARG A 1 98 ? 9.540 3.503 5.549 1.00 96.44 98 ARG A CA 1
ATOM 767 C C . ARG A 1 98 ? 10.907 3.907 5.007 1.00 96.44 98 ARG A C 1
ATOM 769 O O . ARG A 1 98 ? 10.995 4.208 3.821 1.00 96.44 98 ARG A O 1
ATOM 776 N N . ASP A 1 99 ? 11.955 3.816 5.819 1.00 96.69 99 ASP A N 1
ATOM 777 C CA . ASP A 1 99 ? 13.322 4.128 5.383 1.00 96.69 99 ASP A CA 1
ATOM 778 C C . ASP A 1 99 ? 13.793 3.160 4.277 1.00 96.69 99 ASP A C 1
ATOM 780 O O . ASP A 1 99 ? 14.396 3.566 3.279 1.00 96.69 99 ASP A O 1
ATOM 784 N N . VAL A 1 100 ? 13.471 1.865 4.402 1.00 97.06 100 VAL A N 1
ATOM 785 C CA . VAL A 1 100 ? 13.747 0.853 3.362 1.00 97.06 100 VAL A CA 1
ATOM 786 C C . VAL A 1 100 ? 12.950 1.137 2.084 1.00 97.06 100 VAL A C 1
ATOM 788 O O . VAL A 1 100 ? 13.469 1.007 0.973 1.00 97.06 100 VAL A O 1
ATOM 791 N N . LEU A 1 101 ? 11.692 1.557 2.204 1.00 96.81 101 LEU A N 1
ATOM 792 C CA . LEU A 1 101 ? 10.880 1.926 1.047 1.00 96.81 101 LEU A CA 1
ATOM 793 C C . LEU A 1 101 ? 11.453 3.155 0.328 1.00 96.81 101 LEU A C 1
ATOM 795 O O . LEU A 1 101 ? 11.568 3.155 -0.895 1.00 96.81 101 LEU A O 1
ATOM 799 N N . GLU A 1 102 ? 11.850 4.185 1.067 1.00 96.75 102 GLU A N 1
ATOM 800 C CA . GLU A 1 102 ? 12.424 5.400 0.486 1.00 96.75 102 GLU A CA 1
ATOM 801 C C . GLU A 1 102 ? 13.757 5.109 -0.217 1.00 96.75 102 GLU A C 1
ATOM 803 O O . GLU A 1 102 ? 13.967 5.495 -1.371 1.00 96.75 102 GLU A O 1
ATOM 808 N N . THR A 1 103 ? 14.631 4.330 0.425 1.00 95.94 103 THR A N 1
ATOM 809 C CA . THR A 1 103 ? 15.910 3.920 -0.174 1.00 95.94 103 THR A CA 1
ATOM 810 C C . THR A 1 103 ? 15.726 3.061 -1.426 1.00 95.94 103 THR A C 1
ATOM 812 O O . THR A 1 103 ? 16.397 3.303 -2.432 1.00 95.94 103 THR A O 1
ATOM 815 N N . THR A 1 104 ? 14.800 2.100 -1.422 1.00 95.88 104 THR A N 1
ATOM 816 C CA . THR A 1 104 ? 14.510 1.278 -2.613 1.00 95.88 104 THR A CA 1
ATOM 817 C C . THR A 1 104 ? 13.904 2.099 -3.753 1.00 95.88 104 THR A C 1
ATOM 819 O O . THR A 1 104 ? 14.294 1.916 -4.908 1.00 95.88 104 THR A O 1
ATOM 822 N N . GLN A 1 105 ? 13.026 3.064 -3.462 1.00 96.31 105 GLN A N 1
ATOM 823 C CA . GLN A 1 105 ? 12.496 3.989 -4.471 1.00 96.31 105 GLN A CA 1
ATOM 824 C C . GLN A 1 105 ? 13.586 4.874 -5.088 1.00 96.31 105 GLN A C 1
ATOM 826 O O . GLN A 1 105 ? 13.599 5.089 -6.305 1.00 96.31 105 GLN A O 1
ATOM 831 N N . HIS A 1 106 ? 14.524 5.368 -4.278 1.00 96.56 106 HIS A N 1
ATOM 832 C CA . HIS A 1 106 ? 15.674 6.122 -4.777 1.00 96.56 106 HIS A CA 1
ATOM 833 C C . HIS A 1 106 ? 16.579 5.264 -5.667 1.00 96.56 106 HIS A C 1
ATOM 835 O O . HIS A 1 106 ? 16.978 5.714 -6.742 1.00 96.56 106 HIS A O 1
ATOM 841 N N . GLN A 1 107 ? 16.847 4.012 -5.286 1.00 96.75 107 GLN A N 1
ATOM 842 C CA . GLN A 1 107 ? 17.618 3.082 -6.118 1.00 96.75 107 GLN A CA 1
ATOM 843 C C . GLN A 1 107 ? 16.914 2.775 -7.446 1.00 96.75 107 GLN A C 1
ATOM 845 O O . GLN A 1 107 ? 17.552 2.783 -8.502 1.00 96.75 107 GLN A O 1
ATOM 850 N N . LEU A 1 108 ? 15.596 2.560 -7.427 1.00 97.12 108 LEU A N 1
ATOM 851 C CA . LEU A 1 108 ? 14.813 2.348 -8.643 1.00 97.12 108 LEU A CA 1
ATOM 852 C C . LEU A 1 108 ? 14.879 3.572 -9.568 1.00 97.12 108 LEU A C 1
ATOM 854 O O . LEU A 1 108 ? 15.142 3.434 -10.759 1.00 97.12 108 LEU A O 1
ATOM 858 N N . SER A 1 109 ? 14.722 4.774 -9.016 1.00 95.44 109 SER A N 1
ATOM 859 C CA . SER A 1 109 ? 14.823 6.016 -9.793 1.00 95.44 109 SER A CA 1
ATOM 860 C C . SER A 1 109 ? 16.230 6.211 -10.377 1.00 95.44 109 SER A C 1
ATOM 862 O O . SER A 1 109 ? 16.378 6.584 -11.540 1.00 95.44 109 SER A O 1
ATOM 864 N N . SER A 1 110 ? 17.277 5.903 -9.602 1.00 95.31 110 SER A N 1
ATOM 865 C CA . SER A 1 110 ? 18.671 5.969 -10.062 1.00 95.31 110 SER A CA 1
ATOM 866 C C . SER A 1 110 ? 18.927 5.013 -11.227 1.00 95.31 110 SER A C 1
ATOM 868 O O . SER A 1 110 ? 19.413 5.426 -12.278 1.00 95.31 110 SER A O 1
ATOM 870 N N . THR A 1 111 ? 18.545 3.743 -11.076 1.00 95.94 111 THR A N 1
ATOM 871 C CA . THR A 1 111 ? 18.737 2.720 -12.117 1.00 95.94 111 THR A CA 1
ATOM 872 C C . THR A 1 111 ? 17.924 3.017 -13.377 1.00 95.94 111 THR A C 1
ATOM 874 O O . THR A 1 111 ? 18.410 2.804 -14.488 1.00 95.94 111 THR A O 1
ATOM 877 N N . GLN A 1 112 ? 16.716 3.573 -13.243 1.00 95.69 112 GLN A N 1
ATOM 878 C CA . GLN A 1 112 ? 15.923 4.037 -14.384 1.00 95.69 112 GLN A CA 1
ATOM 879 C C . GLN A 1 112 ? 16.612 5.176 -15.143 1.00 95.69 112 GLN A C 1
ATOM 881 O O . GLN A 1 112 ? 16.665 5.134 -16.374 1.00 95.69 112 GLN A O 1
ATOM 886 N N . ASN A 1 113 ? 17.179 6.157 -14.438 1.00 95.12 113 ASN A N 1
ATOM 887 C CA . ASN A 1 113 ? 17.920 7.254 -15.063 1.00 95.12 113 ASN A CA 1
ATOM 888 C C . ASN A 1 113 ? 19.189 6.761 -15.775 1.00 95.12 113 ASN A C 1
ATOM 890 O O . ASN A 1 113 ? 19.465 7.178 -16.901 1.00 95.12 113 ASN A O 1
ATOM 894 N N . GLU A 1 114 ? 19.937 5.835 -15.172 1.00 96.56 114 GLU A N 1
ATOM 895 C CA . GLU A 1 114 ? 21.103 5.205 -15.806 1.00 96.56 114 GLU A CA 1
ATOM 896 C C . GLU A 1 114 ? 20.722 4.408 -17.059 1.00 96.56 114 GLU A C 1
ATOM 898 O O . GLU A 1 114 ? 21.389 4.506 -18.095 1.00 96.56 114 GLU A O 1
ATOM 903 N N . LEU A 1 115 ? 19.617 3.658 -17.002 1.00 95.62 115 LEU A N 1
ATOM 904 C CA . LEU A 1 115 ? 19.094 2.925 -18.149 1.00 95.62 115 LEU A CA 1
ATOM 905 C C . LEU A 1 115 ? 18.641 3.879 -19.259 1.00 95.62 115 LEU A C 1
ATOM 907 O O . LEU A 1 115 ? 18.944 3.639 -20.426 1.00 95.62 115 LEU A O 1
ATOM 911 N N . ALA A 1 116 ? 17.946 4.966 -18.918 1.00 94.25 116 ALA A N 1
ATOM 912 C CA . ALA A 1 116 ? 17.532 5.988 -19.876 1.00 94.25 116 ALA A CA 1
ATOM 913 C C . ALA A 1 116 ? 18.742 6.669 -20.534 1.00 94.25 116 ALA A C 1
ATOM 915 O O . ALA A 1 116 ? 18.771 6.829 -21.755 1.00 94.25 116 ALA A O 1
ATOM 916 N N . SER A 1 117 ? 19.772 6.995 -19.749 1.00 93.19 117 SER A N 1
ATOM 917 C CA . SER A 1 117 ? 21.031 7.562 -20.242 1.00 93.19 117 SER A CA 1
ATOM 918 C C . SER A 1 117 ? 21.753 6.594 -21.184 1.00 93.19 117 SER A C 1
ATOM 920 O O . SER A 1 117 ? 22.148 6.964 -22.293 1.00 93.19 117 SER A O 1
ATOM 922 N N . THR A 1 118 ? 21.841 5.316 -20.807 1.00 93.38 118 THR A N 1
ATOM 923 C CA . THR A 1 118 ? 22.476 4.277 -21.628 1.00 93.38 118 THR A CA 1
ATOM 924 C C . THR A 1 118 ? 21.707 4.058 -22.928 1.00 93.38 118 THR A C 1
ATOM 926 O O . THR A 1 118 ? 22.321 4.057 -23.992 1.00 93.38 118 THR A O 1
ATOM 929 N N . LYS A 1 119 ? 20.372 3.964 -22.872 1.00 92.06 119 LYS A N 1
ATOM 930 C CA . LYS A 1 119 ? 19.508 3.884 -24.060 1.00 92.06 119 LYS A CA 1
ATOM 931 C C . LYS A 1 119 ? 19.716 5.083 -24.980 1.00 92.06 119 LYS A C 1
ATOM 933 O O . LYS A 1 119 ? 19.956 4.890 -26.163 1.00 92.06 119 LYS A O 1
ATOM 938 N N . SER A 1 120 ? 19.705 6.299 -24.439 1.00 91.19 120 SER A N 1
ATOM 939 C CA . SER A 1 120 ? 19.931 7.520 -25.220 1.00 91.19 120 SER A CA 1
ATOM 940 C C . SER A 1 120 ? 21.307 7.522 -25.897 1.00 91.19 120 SER A C 1
ATOM 942 O O . SER A 1 120 ? 21.409 7.746 -27.103 1.00 91.19 120 SER A O 1
ATOM 944 N N . SER A 1 121 ? 22.370 7.184 -25.158 1.00 91.38 121 SER A N 1
ATOM 945 C CA . SER A 1 121 ? 23.726 7.108 -25.716 1.00 91.38 121 SER A CA 1
ATOM 946 C C . SER A 1 121 ? 23.872 6.016 -26.783 1.00 91.38 121 SER A C 1
ATOM 948 O O . SER A 1 121 ? 24.561 6.221 -27.783 1.00 91.38 121 SER A O 1
ATOM 950 N N . PHE A 1 122 ? 23.202 4.874 -26.604 1.00 90.69 122 PHE A N 1
ATOM 951 C CA . PHE A 1 122 ? 23.165 3.792 -27.581 1.00 90.69 122 PHE A CA 1
ATOM 952 C C . PHE A 1 122 ? 22.438 4.230 -28.853 1.00 90.69 122 PHE A C 1
ATOM 954 O O . PHE A 1 122 ? 22.989 4.086 -29.943 1.00 90.69 122 PHE A O 1
ATOM 961 N N . THR A 1 123 ? 21.259 4.841 -28.718 1.00 87.44 123 THR A N 1
ATOM 962 C CA . THR A 1 123 ? 20.498 5.387 -29.846 1.00 87.44 123 THR A CA 1
ATOM 963 C C . THR A 1 123 ? 21.318 6.424 -30.609 1.00 87.44 123 THR A C 1
ATOM 965 O O . THR A 1 123 ? 21.453 6.309 -31.821 1.00 87.44 123 THR A O 1
ATOM 968 N N . ALA A 1 124 ? 21.960 7.375 -29.920 1.00 88.81 124 ALA A N 1
ATOM 969 C CA . ALA A 1 124 ? 22.802 8.387 -30.562 1.00 88.81 124 ALA A CA 1
ATOM 970 C C . ALA A 1 124 ? 23.970 7.771 -31.355 1.00 88.81 124 ALA A C 1
ATOM 972 O O . ALA A 1 124 ? 24.284 8.221 -32.459 1.00 88.81 124 ALA A O 1
ATOM 973 N N . ARG A 1 125 ? 24.601 6.716 -30.820 1.00 87.69 125 ARG A N 1
ATOM 974 C CA . ARG A 1 125 ? 25.657 5.975 -31.527 1.00 87.69 125 ARG A CA 1
ATOM 975 C C . ARG A 1 125 ? 25.116 5.236 -32.747 1.00 87.69 125 ARG A C 1
ATOM 977 O O . ARG A 1 125 ? 25.762 5.277 -33.790 1.00 87.69 125 ARG A O 1
ATOM 984 N N . MET A 1 126 ? 23.953 4.597 -32.636 1.00 83.31 126 MET A N 1
ATOM 985 C CA . MET A 1 126 ? 23.350 3.885 -33.762 1.00 83.31 126 MET A CA 1
ATOM 986 C C . MET A 1 126 ? 22.924 4.826 -34.880 1.00 83.31 126 MET A C 1
ATOM 988 O O . MET A 1 126 ? 23.285 4.571 -36.021 1.00 83.31 126 MET A O 1
ATOM 992 N N . THR A 1 127 ? 22.290 5.957 -34.570 1.00 86.69 127 THR A N 1
ATOM 993 C CA . THR A 1 127 ? 21.966 6.975 -35.581 1.00 86.69 127 THR A CA 1
ATOM 994 C C . THR A 1 127 ? 23.227 7.506 -36.272 1.00 86.69 127 THR A C 1
ATOM 996 O O . THR A 1 127 ? 23.247 7.705 -37.484 1.00 86.69 127 THR A O 1
ATOM 999 N N . GLY A 1 128 ? 24.324 7.696 -35.528 1.00 87.69 128 GLY A N 1
ATOM 1000 C CA . GLY A 1 128 ? 25.616 8.060 -36.116 1.00 87.69 128 GLY A CA 1
ATOM 1001 C C . GLY A 1 128 ? 26.171 6.994 -37.070 1.00 87.69 128 GLY A C 1
ATOM 1002 O O . GLY A 1 128 ? 26.674 7.334 -38.141 1.00 87.69 128 GLY A O 1
ATOM 1003 N N . LEU A 1 129 ? 26.055 5.713 -36.704 1.00 86.31 129 LEU A N 1
ATOM 1004 C CA . LEU A 1 129 ? 26.454 4.591 -37.557 1.00 86.31 129 LEU A CA 1
ATOM 1005 C C . LEU A 1 129 ? 25.586 4.494 -38.815 1.00 86.31 129 LEU A C 1
ATOM 1007 O O . LEU A 1 129 ? 26.135 4.304 -39.893 1.00 86.31 129 LEU A O 1
ATOM 1011 N N . GLU A 1 130 ? 24.270 4.667 -38.706 1.00 83.25 130 GLU A N 1
ATOM 1012 C CA . GLU A 1 130 ? 23.357 4.671 -39.856 1.00 83.25 130 GLU A CA 1
ATOM 1013 C C . GLU A 1 130 ? 23.722 5.763 -40.861 1.00 83.25 130 GLU A C 1
ATOM 1015 O O . GLU A 1 130 ? 23.898 5.474 -42.042 1.00 83.25 130 GLU A O 1
ATOM 1020 N N . ASN A 1 131 ? 23.969 6.985 -40.381 1.00 86.56 131 ASN A N 1
ATOM 1021 C CA . ASN A 1 131 ? 24.400 8.089 -41.238 1.00 86.56 131 ASN A CA 1
ATOM 1022 C C . ASN A 1 131 ? 25.718 7.777 -41.969 1.00 86.56 131 ASN A C 1
ATOM 1024 O O . ASN A 1 131 ? 25.884 8.118 -43.139 1.00 86.56 131 ASN A O 1
ATOM 1028 N N . PHE A 1 132 ? 26.670 7.125 -41.296 1.00 84.62 132 PHE A N 1
ATOM 1029 C CA . PHE A 1 132 ? 27.930 6.713 -41.919 1.00 84.62 132 PHE A CA 1
ATOM 1030 C C . PHE A 1 132 ? 27.724 5.611 -42.967 1.00 84.62 132 PHE A C 1
ATOM 1032 O O . PHE A 1 132 ? 28.315 5.663 -44.049 1.00 84.62 132 PHE A O 1
ATOM 1039 N N . LEU A 1 133 ? 26.865 4.634 -42.667 1.00 84.12 133 LEU A N 1
ATOM 1040 C CA . LEU A 1 133 ? 26.502 3.566 -43.595 1.00 84.12 133 LEU A CA 1
ATOM 1041 C C . LEU A 1 133 ? 25.818 4.113 -44.853 1.00 84.12 133 LEU A C 1
ATOM 1043 O O . LEU A 1 133 ? 26.136 3.654 -45.948 1.00 84.12 133 LEU A O 1
ATOM 1047 N N . ASP A 1 134 ? 24.955 5.122 -44.723 1.00 82.94 134 ASP A N 1
ATOM 1048 C CA . ASP A 1 134 ? 24.287 5.761 -45.861 1.00 82.94 134 ASP A CA 1
ATOM 1049 C C . ASP A 1 134 ? 25.280 6.485 -46.791 1.00 82.94 134 ASP A C 1
ATOM 1051 O O . ASP A 1 134 ? 25.190 6.353 -48.013 1.00 82.94 134 ASP A O 1
ATOM 1055 N N . VAL A 1 135 ? 26.286 7.182 -46.241 1.00 87.31 135 VAL A N 1
ATOM 1056 C CA . VAL A 1 135 ? 27.359 7.826 -47.033 1.00 87.31 135 VAL A CA 1
ATOM 1057 C C . VAL A 1 135 ? 28.163 6.793 -47.828 1.00 87.31 135 VAL A C 1
ATOM 1059 O O . VAL A 1 135 ? 28.472 6.988 -49.006 1.00 87.31 135 VAL A O 1
ATOM 1062 N N . ILE A 1 136 ? 28.494 5.671 -47.190 1.00 82.88 136 ILE A N 1
ATOM 1063 C CA . ILE A 1 136 ? 29.232 4.579 -47.822 1.00 82.88 136 ILE A CA 1
ATOM 1064 C C . ILE A 1 136 ? 28.393 3.901 -48.915 1.00 82.88 136 ILE A C 1
ATOM 1066 O O . ILE A 1 136 ? 28.894 3.673 -50.018 1.00 82.88 136 ILE A O 1
ATOM 1070 N N . ALA A 1 137 ? 27.120 3.613 -48.635 1.00 83.00 137 ALA A N 1
ATOM 1071 C CA . ALA A 1 137 ? 26.194 3.006 -49.587 1.00 83.00 137 ALA A CA 1
ATOM 1072 C C . ALA A 1 137 ? 26.003 3.878 -50.839 1.00 83.00 137 ALA A C 1
ATOM 1074 O O . ALA A 1 137 ? 26.013 3.359 -51.951 1.00 83.00 137 ALA A O 1
ATOM 1075 N N . ALA A 1 138 ? 25.939 5.206 -50.682 1.00 81.88 138 ALA A N 1
ATOM 1076 C CA . ALA A 1 138 ? 25.845 6.144 -51.803 1.00 81.88 138 ALA A CA 1
ATOM 1077 C C . ALA A 1 138 ? 27.059 6.097 -52.752 1.00 81.88 138 ALA A C 1
ATOM 1079 O O . ALA A 1 138 ? 26.966 6.520 -53.903 1.00 81.88 138 ALA A O 1
ATOM 1080 N N . THR A 1 139 ? 28.195 5.577 -52.281 1.00 83.94 139 THR A N 1
ATOM 1081 C CA . THR A 1 139 ? 29.429 5.466 -53.068 1.00 83.94 139 THR A CA 1
ATOM 1082 C C . THR A 1 139 ? 29.537 4.111 -53.785 1.00 83.94 139 THR A C 1
ATOM 1084 O O . THR A 1 139 ? 30.300 3.993 -54.744 1.00 83.94 139 THR A O 1
ATOM 1087 N N . ASN A 1 140 ? 28.782 3.085 -53.357 1.00 84.50 140 ASN A N 1
ATOM 1088 C CA . ASN A 1 140 ? 28.834 1.739 -53.936 1.00 84.50 140 ASN A CA 1
ATOM 1089 C C . ASN A 1 140 ? 27.471 0.993 -53.884 1.00 84.50 140 ASN A C 1
ATOM 1091 O O . ASN A 1 140 ? 27.033 0.602 -52.797 1.00 84.50 140 ASN A O 1
ATOM 1095 N N . PRO A 1 141 ? 26.849 0.679 -55.041 1.00 81.38 141 PRO A N 1
ATOM 1096 C CA . PRO A 1 141 ? 25.548 0.003 -55.103 1.00 81.38 141 PRO A CA 1
ATOM 1097 C C . PRO A 1 141 ? 25.555 -1.449 -54.586 1.00 81.38 141 PRO A C 1
ATOM 1099 O O . PRO A 1 141 ? 24.530 -1.926 -54.099 1.00 81.38 141 PRO A O 1
ATOM 1102 N N . GLU A 1 142 ? 26.686 -2.165 -54.636 1.00 79.75 142 GLU A N 1
ATOM 1103 C CA . GLU A 1 142 ? 26.780 -3.521 -54.066 1.00 79.75 142 GLU A CA 1
ATOM 1104 C C . GLU A 1 142 ? 26.717 -3.495 -52.530 1.00 79.75 142 GLU A C 1
ATOM 1106 O O . GLU A 1 142 ? 26.143 -4.384 -51.897 1.00 79.75 142 GLU A O 1
ATOM 1111 N N . TRP A 1 143 ? 27.262 -2.442 -51.914 1.00 80.44 143 TRP A N 1
ATOM 1112 C CA . TRP A 1 143 ? 27.243 -2.256 -50.463 1.00 80.44 143 TRP A CA 1
ATOM 1113 C C . TRP A 1 143 ? 25.865 -1.827 -49.959 1.00 80.44 143 TRP A C 1
ATOM 1115 O O . TRP A 1 143 ? 25.429 -2.275 -48.899 1.00 80.44 143 TRP A O 1
ATOM 1125 N N . GLU A 1 144 ? 25.124 -1.048 -50.746 1.00 82.12 144 GLU A N 1
ATOM 1126 C CA . GLU A 1 144 ? 23.734 -0.707 -50.438 1.00 82.12 144 GLU A CA 1
ATOM 1127 C C . GLU A 1 144 ? 22.848 -1.962 -50.307 1.00 82.12 144 GLU A C 1
ATOM 1129 O O . GLU A 1 144 ? 22.081 -2.092 -49.346 1.00 82.12 144 GLU A O 1
ATOM 1134 N N . ALA A 1 145 ? 22.989 -2.924 -51.227 1.00 83.50 145 ALA A N 1
ATOM 1135 C CA . ALA A 1 145 ? 22.252 -4.188 -51.186 1.00 83.50 145 ALA A CA 1
ATOM 1136 C C . ALA A 1 145 ? 22.596 -5.028 -49.939 1.00 83.50 145 ALA A C 1
ATOM 1138 O O . ALA A 1 145 ? 21.706 -5.596 -49.291 1.00 83.50 145 ALA A O 1
ATOM 1139 N N . MET A 1 146 ? 23.874 -5.056 -49.551 1.00 83.81 146 MET A N 1
ATOM 1140 C CA . MET A 1 146 ? 24.333 -5.734 -48.336 1.00 83.81 146 MET A CA 1
ATOM 1141 C C . MET A 1 146 ? 23.757 -5.083 -47.066 1.00 83.81 146 MET A C 1
ATOM 1143 O O . MET A 1 146 ? 23.206 -5.783 -46.213 1.00 83.81 146 MET A O 1
ATOM 1147 N N . PHE A 1 147 ? 23.802 -3.752 -46.948 1.00 81.62 147 PHE A N 1
ATOM 1148 C CA . PHE A 1 147 ? 23.275 -3.045 -45.774 1.00 81.62 147 PHE A CA 1
ATOM 1149 C C . PHE A 1 147 ? 21.747 -3.089 -45.670 1.00 81.62 147 PHE A C 1
ATOM 1151 O O . PHE A 1 147 ? 21.216 -3.129 -44.558 1.00 81.62 147 PHE A O 1
ATOM 1158 N N . ARG A 1 148 ? 21.014 -3.133 -46.794 1.00 81.88 148 ARG A N 1
ATOM 1159 C CA . ARG A 1 148 ? 19.564 -3.414 -46.771 1.00 81.88 148 ARG A CA 1
ATOM 1160 C C . ARG A 1 148 ? 19.270 -4.778 -46.159 1.00 81.88 148 ARG A C 1
ATOM 1162 O O . ARG A 1 148 ? 18.386 -4.884 -45.315 1.00 81.88 148 ARG A O 1
ATOM 1169 N N . THR A 1 149 ? 20.032 -5.796 -46.550 1.00 84.31 149 THR A N 1
ATOM 1170 C CA . THR A 1 149 ? 19.878 -7.156 -46.016 1.00 84.31 149 THR A CA 1
ATOM 1171 C C . THR A 1 149 ? 20.180 -7.194 -44.515 1.00 84.31 149 THR A C 1
ATOM 1173 O O . THR A 1 149 ? 19.417 -7.769 -43.744 1.00 84.31 149 THR A O 1
ATOM 1176 N N . MET A 1 150 ? 21.237 -6.508 -44.071 1.00 78.69 150 MET A N 1
ATOM 1177 C CA . MET A 1 150 ? 21.611 -6.433 -42.654 1.00 78.69 150 MET A CA 1
ATOM 1178 C C . MET A 1 150 ? 20.545 -5.736 -41.789 1.00 78.69 150 MET A C 1
ATOM 1180 O O . MET A 1 150 ? 20.230 -6.222 -40.705 1.00 78.69 150 MET A O 1
ATOM 1184 N N . ARG A 1 151 ? 19.945 -4.638 -42.273 1.00 76.38 151 ARG A N 1
ATOM 1185 C CA . ARG A 1 151 ? 18.840 -3.938 -41.584 1.00 76.38 151 ARG A CA 1
ATOM 1186 C C . ARG A 1 151 ? 17.576 -4.785 -41.469 1.00 76.38 151 ARG A C 1
ATOM 1188 O O . ARG A 1 151 ? 16.889 -4.713 -40.459 1.00 76.38 151 ARG A O 1
ATOM 1195 N N . GLN A 1 152 ? 17.282 -5.606 -42.477 1.00 78.69 152 GLN A N 1
ATOM 1196 C CA . GLN A 1 152 ? 16.159 -6.547 -42.412 1.00 78.69 152 GLN A CA 1
ATOM 1197 C C . GLN A 1 152 ? 16.397 -7.669 -41.394 1.00 78.69 152 GLN A C 1
ATOM 1199 O O . GLN A 1 152 ? 15.446 -8.154 -40.790 1.00 78.69 152 GLN A O 1
ATOM 1204 N N . GLN A 1 153 ? 17.652 -8.077 -41.197 1.00 75.69 153 GLN A N 1
ATOM 1205 C CA . GLN A 1 153 ? 18.013 -9.121 -40.235 1.00 75.69 153 GLN A CA 1
ATOM 1206 C C . GLN A 1 153 ? 18.109 -8.607 -38.792 1.00 75.69 153 GLN A C 1
ATOM 1208 O O . GLN A 1 153 ? 17.835 -9.368 -37.870 1.00 75.69 153 GLN A O 1
ATOM 1213 N N . ASN A 1 154 ? 18.458 -7.331 -38.596 1.00 71.31 154 ASN A N 1
ATOM 1214 C CA . ASN A 1 154 ? 18.622 -6.709 -37.280 1.00 71.31 154 ASN A CA 1
ATOM 1215 C C . ASN A 1 154 ? 17.722 -5.469 -37.133 1.00 71.31 154 ASN A C 1
ATOM 1217 O O . ASN A 1 154 ? 18.222 -4.341 -37.189 1.00 71.31 154 ASN A O 1
ATOM 1221 N N . PRO A 1 155 ? 16.401 -5.646 -36.948 1.00 64.25 155 PRO A N 1
ATOM 1222 C CA . PRO A 1 155 ? 15.507 -4.530 -36.663 1.00 64.25 155 PRO A CA 1
ATOM 1223 C C . PRO A 1 155 ? 15.882 -3.863 -35.329 1.00 64.25 155 PRO A C 1
ATOM 1225 O O . PRO A 1 155 ? 16.136 -4.547 -34.335 1.00 64.25 155 PRO A O 1
ATOM 1228 N N . ILE A 1 156 ? 15.918 -2.524 -35.293 1.00 56.84 156 ILE A N 1
ATOM 1229 C CA . ILE A 1 156 ? 16.194 -1.756 -34.069 1.00 56.84 156 ILE A CA 1
ATOM 1230 C C . ILE A 1 156 ? 15.035 -1.975 -33.082 1.00 56.84 156 ILE A C 1
ATOM 1232 O O . ILE A 1 156 ? 13.888 -1.670 -33.424 1.00 56.84 156 ILE A O 1
ATOM 1236 N N . PRO A 1 157 ? 15.290 -2.462 -31.851 1.00 46.12 157 PRO A N 1
ATOM 1237 C CA . PRO A 1 157 ? 14.255 -2.614 -30.834 1.00 46.12 157 PRO A CA 1
ATOM 1238 C C . PRO A 1 157 ? 13.799 -1.234 -30.333 1.00 46.12 157 PRO A C 1
ATOM 1240 O O . PRO A 1 157 ? 14.338 -0.685 -29.374 1.00 46.12 157 PRO A O 1
ATOM 1243 N N . GLY A 1 158 ? 12.828 -0.648 -31.030 1.00 49.12 158 GLY A N 1
ATOM 1244 C CA . GLY A 1 158 ? 12.232 0.649 -30.701 1.00 49.12 158 GLY A CA 1
ATOM 1245 C C . GLY A 1 158 ? 10.790 0.825 -31.187 1.00 49.12 158 GLY A C 1
ATOM 1246 O O . GLY A 1 158 ? 10.086 1.668 -30.643 1.00 49.12 158 GLY A O 1
ATOM 1247 N N . GLU A 1 159 ? 10.324 0.010 -32.141 1.00 42.56 159 GLU A N 1
ATOM 1248 C CA . GLU A 1 159 ? 8.943 0.073 -32.659 1.00 42.56 159 GLU A CA 1
ATOM 1249 C C . GLU A 1 159 ? 8.056 -1.106 -32.243 1.00 42.56 159 GLU A C 1
ATOM 1251 O O . GLU A 1 159 ? 6.836 -0.963 -32.175 1.00 42.56 159 GLU A O 1
ATOM 1256 N N . THR A 1 160 ? 8.623 -2.257 -31.881 1.00 38.81 160 THR A N 1
ATOM 1257 C CA . THR A 1 160 ? 7.866 -3.259 -31.127 1.00 38.81 160 THR A CA 1
ATOM 1258 C C . THR A 1 160 ? 7.762 -2.767 -29.700 1.00 38.81 160 THR A C 1
ATOM 1260 O O . THR A 1 160 ? 8.717 -2.865 -28.925 1.00 38.81 160 THR A O 1
ATOM 1263 N N . SER A 1 161 ? 6.589 -2.229 -29.370 1.00 44.56 16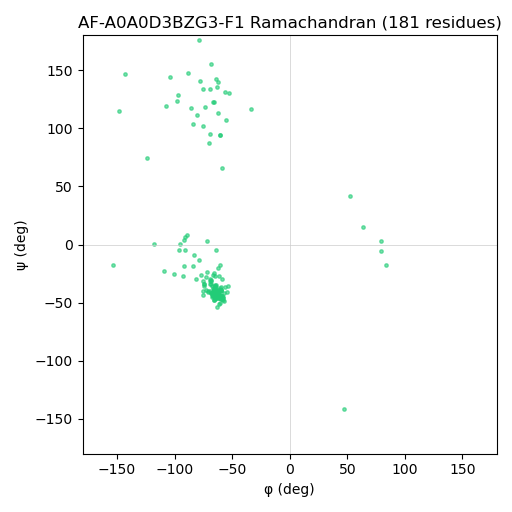1 SER A N 1
ATOM 1264 C CA . SER A 1 161 ? 6.075 -2.239 -28.012 1.00 44.56 161 SER A CA 1
ATOM 1265 C C . SER A 1 161 ? 6.532 -3.537 -27.354 1.00 44.56 161 SER A C 1
ATOM 1267 O O . SER A 1 161 ? 6.196 -4.636 -27.797 1.00 44.56 161 SER A O 1
ATOM 1269 N N . VAL A 1 162 ? 7.348 -3.425 -26.305 1.00 48.19 162 VAL A N 1
ATOM 1270 C CA . VAL A 1 162 ? 7.370 -4.487 -25.310 1.00 48.19 162 VAL A CA 1
ATOM 1271 C C . VAL A 1 162 ? 5.93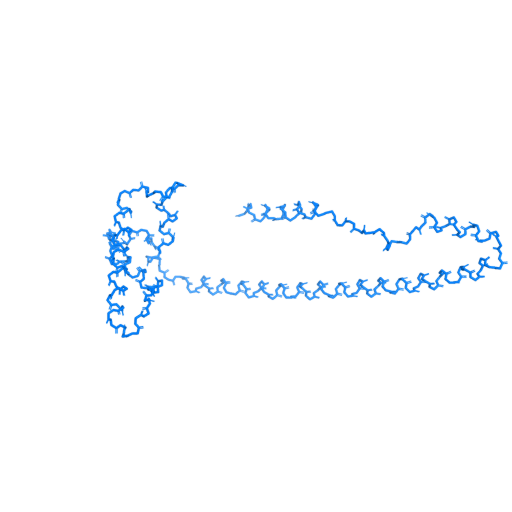9 -4.486 -24.804 1.00 48.19 162 VAL A C 1
ATOM 1273 O O . VAL A 1 162 ? 5.567 -3.631 -24.003 1.00 48.19 162 VAL A O 1
ATOM 1276 N N . GLN A 1 163 ? 5.100 -5.345 -25.387 1.00 53.97 163 GLN A N 1
ATOM 1277 C CA . GLN A 1 163 ? 3.821 -5.693 -24.811 1.00 53.97 163 GLN A CA 1
ATOM 1278 C C . GLN A 1 163 ? 4.194 -6.305 -23.476 1.00 53.97 163 GLN A C 1
ATOM 1280 O O . GLN A 1 163 ? 4.602 -7.461 -23.383 1.00 53.97 163 GLN A O 1
ATOM 1285 N N . VAL A 1 164 ? 4.188 -5.457 -22.455 1.00 55.28 164 VAL A N 1
ATOM 1286 C CA . VAL A 1 164 ? 4.200 -5.893 -21.078 1.00 55.28 164 VAL A CA 1
ATOM 1287 C C . VAL A 1 164 ? 2.999 -6.817 -20.991 1.00 55.28 164 VAL A C 1
ATOM 1289 O O . VAL A 1 164 ? 1.866 -6.364 -21.138 1.00 55.28 164 VAL A O 1
ATOM 1292 N N . ASN A 1 165 ? 3.261 -8.119 -20.896 1.00 67.06 165 ASN A N 1
ATOM 1293 C CA . ASN A 1 165 ? 2.200 -9.090 -20.750 1.00 67.06 165 ASN A CA 1
ATOM 1294 C C . ASN A 1 165 ? 1.613 -8.876 -19.354 1.00 67.06 165 ASN A C 1
ATOM 1296 O O . ASN A 1 165 ? 2.172 -9.318 -18.351 1.00 67.06 165 ASN A O 1
ATOM 1300 N N . GLU A 1 166 ? 0.541 -8.096 -19.308 1.00 62.94 166 GLU A N 1
ATOM 1301 C CA . GLU A 1 166 ? -0.138 -7.671 -18.091 1.00 62.94 166 GLU A CA 1
ATOM 1302 C C . GLU A 1 166 ? -0.628 -8.886 -17.294 1.00 62.94 166 GLU A C 1
ATOM 1304 O O . GLU A 1 166 ? -0.575 -8.878 -16.068 1.00 62.94 166 GLU A O 1
ATOM 1309 N N . GLU A 1 167 ? -0.955 -9.986 -17.979 1.00 71.06 167 GLU A N 1
ATOM 1310 C CA . GLU A 1 167 ? -1.297 -11.271 -17.361 1.00 71.06 167 GLU A CA 1
ATOM 1311 C C . GLU A 1 167 ? -0.112 -11.879 -16.600 1.00 71.06 167 GLU A C 1
ATOM 1313 O O . GLU A 1 167 ? -0.286 -12.434 -15.517 1.00 71.06 167 GLU A O 1
ATOM 1318 N N . ASP A 1 168 ? 1.105 -11.746 -17.128 1.00 76.81 168 ASP A N 1
ATOM 1319 C CA . ASP A 1 168 ? 2.317 -12.309 -16.526 1.00 76.81 168 ASP A CA 1
ATOM 1320 C C . ASP A 1 168 ? 2.748 -11.496 -15.293 1.00 76.81 168 ASP A C 1
ATOM 1322 O O . ASP A 1 168 ? 3.177 -12.058 -14.284 1.00 76.81 168 ASP A O 1
ATOM 1326 N N . LEU A 1 169 ? 2.560 -10.170 -15.334 1.00 73.12 169 LEU A N 1
ATOM 1327 C CA . LEU A 1 169 ? 2.715 -9.304 -14.161 1.00 73.12 169 LEU A CA 1
ATOM 1328 C C . LEU A 1 169 ? 1.644 -9.574 -13.107 1.00 73.12 169 LEU A C 1
ATOM 1330 O O . LEU A 1 169 ? 1.970 -9.649 -11.922 1.00 73.12 169 LEU A O 1
ATOM 1334 N N . SER A 1 170 ? 0.390 -9.744 -13.529 1.00 80.50 170 SER A N 1
ATOM 1335 C CA . SER A 1 170 ? -0.722 -10.008 -12.621 1.00 80.50 170 SER A CA 1
ATOM 1336 C C . SER A 1 170 ? -0.531 -11.351 -11.919 1.00 80.50 170 SER A C 1
ATOM 1338 O O . SER A 1 170 ? -0.581 -11.394 -10.690 1.00 80.50 170 SER A O 1
ATOM 1340 N N . ARG A 1 171 ? -0.160 -12.407 -12.658 1.00 85.88 171 ARG A N 1
ATOM 1341 C CA . ARG A 1 171 ? 0.170 -13.723 -12.090 1.00 85.88 171 ARG A CA 1
ATOM 1342 C C . ARG A 1 171 ? 1.305 -13.627 -11.074 1.00 85.88 171 ARG A C 1
ATOM 1344 O O . ARG A 1 171 ? 1.200 -14.152 -9.974 1.00 85.88 171 ARG A O 1
ATOM 1351 N N . ARG A 1 172 ? 2.379 -12.909 -11.408 1.00 81.12 172 ARG A N 1
ATOM 1352 C CA . ARG A 1 172 ? 3.544 -12.771 -10.524 1.00 81.12 172 ARG A CA 1
ATOM 1353 C C . ARG A 1 172 ? 3.250 -11.933 -9.276 1.00 81.12 172 ARG A C 1
ATOM 1355 O O . ARG A 1 172 ? 3.867 -12.151 -8.237 1.00 81.12 172 ARG A O 1
ATOM 1362 N N . SER A 1 173 ? 2.321 -10.981 -9.371 1.00 76.75 173 SER A N 1
ATOM 1363 C CA . SER A 1 173 ? 1.833 -10.227 -8.214 1.00 76.75 173 SER A CA 1
ATOM 1364 C C . SER A 1 173 ? 0.960 -11.093 -7.303 1.00 76.75 173 SER A C 1
ATOM 1366 O O . SER A 1 173 ? 1.128 -11.054 -6.089 1.00 76.75 173 SER A O 1
ATOM 1368 N N . GLU A 1 174 ? 0.101 -11.935 -7.878 1.00 82.38 174 GLU A N 1
ATOM 1369 C CA . GLU A 1 174 ? -0.776 -12.855 -7.150 1.00 82.38 174 GLU A CA 1
ATOM 1370 C C . GLU A 1 174 ? 0.032 -13.942 -6.428 1.00 82.38 174 GLU A C 1
ATOM 1372 O O . GLU A 1 174 ? -0.146 -14.146 -5.231 1.00 82.38 174 GLU A O 1
ATOM 1377 N N . GLU A 1 175 ? 1.036 -14.521 -7.099 1.00 83.69 175 GLU A N 1
ATOM 1378 C CA . GLU A 1 175 ? 2.011 -15.440 -6.493 1.00 83.69 175 GLU A CA 1
ATOM 1379 C C . GLU A 1 175 ? 2.733 -14.812 -5.285 1.00 83.69 175 GLU A C 1
ATOM 1381 O O . GLU A 1 175 ? 3.007 -15.487 -4.290 1.00 83.69 175 GLU A O 1
ATOM 1386 N N . PHE A 1 176 ? 3.033 -13.511 -5.347 1.00 81.69 176 PHE A N 1
ATOM 1387 C CA . PHE A 1 176 ? 3.669 -12.788 -4.247 1.00 81.69 176 PHE A CA 1
ATOM 1388 C C . PHE A 1 176 ? 2.714 -12.585 -3.059 1.00 81.69 176 PHE A C 1
ATOM 1390 O O . PHE A 1 176 ? 3.126 -12.742 -1.907 1.00 81.69 176 PHE A O 1
ATOM 1397 N N . TYR A 1 177 ? 1.440 -12.273 -3.320 1.00 78.56 177 TYR A N 1
ATOM 1398 C CA . TYR A 1 177 ? 0.413 -12.150 -2.280 1.00 78.56 177 TYR A CA 1
ATOM 1399 C C . TYR A 1 177 ? 0.108 -13.492 -1.603 1.00 78.56 177 TYR A C 1
ATOM 1401 O O . TYR A 1 177 ? 0.010 -13.546 -0.375 1.00 78.56 177 TYR A O 1
ATOM 1409 N N . ASP A 1 178 ? 0.035 -14.579 -2.371 1.00 83.44 178 ASP A N 1
ATOM 1410 C CA . ASP A 1 178 ? -0.196 -15.925 -1.840 1.00 83.44 178 ASP A CA 1
ATOM 1411 C C . ASP A 1 178 ? 0.972 -16.414 -0.976 1.00 83.44 178 ASP A C 1
ATOM 1413 O O . ASP A 1 178 ? 0.758 -17.007 0.085 1.00 83.44 178 ASP A O 1
ATOM 1417 N N . ALA A 1 179 ? 2.213 -16.126 -1.380 1.00 82.81 179 ALA A N 1
ATOM 1418 C CA . ALA A 1 179 ? 3.398 -16.453 -0.590 1.00 82.81 179 ALA A CA 1
ATOM 1419 C C . ALA A 1 179 ? 3.450 -15.677 0.738 1.00 82.81 179 ALA A C 1
ATOM 1421 O O . ALA A 1 179 ? 3.883 -16.219 1.755 1.00 82.81 179 ALA A O 1
ATOM 1422 N N . ALA A 1 180 ? 2.979 -14.426 0.753 1.00 75.62 180 ALA A N 1
ATOM 1423 C CA . ALA A 1 180 ? 2.927 -13.602 1.959 1.00 75.62 180 ALA A CA 1
ATOM 1424 C C . ALA A 1 180 ? 1.846 -14.054 2.964 1.00 75.62 180 ALA A C 1
ATOM 1426 O O . ALA A 1 180 ? 1.979 -13.784 4.154 1.00 75.62 180 ALA A O 1
ATOM 1427 N N . MET A 1 181 ? 0.800 -14.750 2.504 1.00 74.94 181 MET A N 1
ATOM 1428 C CA . MET A 1 181 ? -0.315 -15.240 3.333 1.00 74.94 181 MET A CA 1
ATOM 1429 C C . MET A 1 181 ? -0.111 -16.659 3.896 1.00 74.94 181 MET A C 1
ATOM 1431 O O . MET A 1 181 ? -0.948 -17.134 4.663 1.00 74.94 181 MET A O 1
ATOM 1435 N N . GLN A 1 182 ? 0.975 -17.352 3.531 1.00 70.75 182 GLN A N 1
ATOM 1436 C CA . GLN A 1 182 ? 1.288 -18.714 4.000 1.00 70.75 182 GLN A CA 1
ATOM 1437 C C . GLN A 1 182 ? 2.112 -18.774 5.305 1.00 70.75 182 GLN A C 1
ATOM 1439 O O . GLN A 1 182 ? 2.523 -19.863 5.711 1.00 70.75 182 GLN A O 1
ATOM 1444 N N . HIS A 1 183 ? 2.327 -17.642 5.982 1.00 49.09 183 HIS A N 1
ATOM 1445 C CA . HIS A 1 183 ? 3.039 -17.538 7.264 1.00 49.09 183 HIS A CA 1
ATOM 1446 C C . HIS A 1 183 ? 2.157 -16.951 8.369 1.00 49.09 183 HIS A C 1
ATOM 1448 O O . HIS A 1 183 ? 2.375 -17.347 9.539 1.00 49.09 183 HIS A O 1
#

Sequence (183 aa):
MELFDRTHKNKAGAFVDERSEKIYNDVAARIDERETQLAQESADGLPVVLSTIEVDRIYEEVAPKKKGRVLGIGSVNDVPRATSSYGQRRDDEVSQLRDVLETTQHQLSSTQNELASTKSSFTARMTGLENFLDVIAATNPEWEAMFRTMRQQNPIPGETSVQVNEEDLSRRSEEFYDAAMQH

Foldseek 3Di:
DVVLQVVQADPVSHGPDPLSVVLVVQLVVVQVVVQVVVCVVDPPNDRDHDDPVVSVVSSQVRADADPNDGPPCPCVVVDDCPVVVVVVVVVVVVVVVVVVVVVVVVVVVVVVVVVVVVVVVVVVVVVVVVVVQVVVCVVPVVSVVVVVVVCVVDPDPPPPPPPPVVVVVVVVVVVVVVVVVPD

pLDDT: mean 78.93, std 12.72, range [38.81, 97.12]

Solvent-accessible surface area (backbone atoms only — not comparable to full-atom values): 10731 Å² total; per-residue (Å²): 110,71,70,56,49,70,72,44,32,45,100,86,70,45,60,73,43,74,66,59,45,50,44,51,50,54,37,51,54,50,48,54,50,50,31,51,52,50,35,70,71,38,90,78,78,58,89,56,74,79,52,73,69,56,52,52,51,46,39,65,70,65,37,65,63,60,96,87,32,45,69,91,52,65,59,71,81,73,52,76,81,66,53,65,60,54,52,50,51,52,53,52,51,52,52,52,52,49,55,53,50,52,52,50,51,52,50,52,52,50,53,49,50,53,50,51,50,51,50,52,55,49,51,55,51,47,56,54,49,50,55,52,50,51,59,53,26,77,75,33,72,72,52,38,57,52,51,53,52,50,47,73,74,56,69,76,94,76,77,70,72,79,72,72,55,61,67,60,53,50,50,56,50,49,56,51,53,55,60,68,71,74,115

Radius of gyration: 34.46 Å; Cα contacts (8 Å, |Δi|>4): 54; chains: 1; bounding box: 61×44×92 Å

Nearest PDB structures (foldseek):
  7ung-assembly1_A0  TM=3.101E-01  e=5.536E+00  Homo sapiens